Protein AF-A0A6V7JNP7-F1 (afdb_monomer)

Mean predicted aligned error: 8.37 Å

Sequence (332 aa):
YVESMTDDKSCANTDPPKNQYHRAAVDLTIILDTNWPYDRVKPILSYLLENIDINKFASNFTVMSANQGEDIVKSSHSILDFYGLNETIYNSFPKGFNLAKSFEIVKNLYLKKLNEERGKAGGARADIVLIVPWSSSSISDVDKEYSLNKIWEMREETPDVNILFLTAGSKERWTDLVQHNGDVFTVPSGIYREAIGPVNEVVNRIKRTPKRLINSACGADYSSSGGSNSFEDYLEPSGVQFYRLHPNYFFNRDESIAKVTVQGSSGGNFRICSSRNHLHINSTVYTECTTISGNSHTFDVSCMDAEYIHKCDPLYLSIGLNKTSTQSFPCT

Structure (mmCIF, N/CA/C/O backbone):
data_AF-A0A6V7JNP7-F1
#
_entry.id   AF-A0A6V7JNP7-F1
#
loop_
_atom_site.group_PDB
_atom_site.id
_atom_site.type_symbol
_atom_site.label_atom_id
_atom_site.label_alt_id
_atom_site.label_comp_id
_atom_site.label_asym_id
_atom_site.label_entity_id
_atom_site.label_seq_id
_atom_site.pdbx_PDB_ins_code
_atom_site.Cartn_x
_atom_site.Cartn_y
_atom_site.Cartn_z
_atom_site.occupancy
_atom_site.B_iso_or_equiv
_atom_site.auth_seq_id
_atom_site.auth_comp_id
_atom_site.auth_asym_id
_atom_site.auth_atom_id
_atom_site.pdbx_PDB_model_num
ATOM 1 N N . TYR A 1 1 ? -25.530 -44.690 -15.865 1.00 40.81 1 TYR A N 1
ATOM 2 C CA . TYR A 1 1 ? -25.264 -44.728 -14.418 1.00 40.81 1 TYR A CA 1
ATOM 3 C C . TYR A 1 1 ? -23.758 -44.650 -14.263 1.00 40.81 1 TYR A C 1
ATOM 5 O O . TYR A 1 1 ? -23.087 -45.556 -14.731 1.00 40.81 1 TYR A O 1
ATOM 13 N N . VAL A 1 2 ? -23.232 -43.529 -13.767 1.00 36.16 2 VAL A N 1
ATOM 14 C CA . VAL A 1 2 ? -21.806 -43.396 -13.437 1.00 36.16 2 VAL A CA 1
ATOM 15 C C . VAL A 1 2 ? -21.719 -43.591 -11.930 1.00 36.16 2 VAL A C 1
ATOM 17 O O . VAL A 1 2 ? -22.260 -42.789 -11.172 1.00 36.16 2 VAL A O 1
ATOM 20 N N . GLU A 1 3 ? -21.148 -44.717 -11.518 1.00 41.31 3 GLU A N 1
ATOM 21 C CA . GLU A 1 3 ? -20.920 -45.061 -10.118 1.00 41.31 3 GLU A CA 1
ATOM 22 C C . GLU A 1 3 ? -19.752 -44.219 -9.592 1.00 41.31 3 GLU A C 1
ATOM 24 O O . GLU A 1 3 ? -18.601 -44.480 -9.910 1.00 41.31 3 GLU A O 1
ATOM 29 N N . SER A 1 4 ? -20.097 -43.180 -8.826 1.00 47.06 4 SER A N 1
ATOM 30 C CA . SER A 1 4 ? -19.251 -42.395 -7.912 1.00 47.06 4 SER A CA 1
ATOM 31 C C . SER A 1 4 ? -17.950 -41.776 -8.458 1.00 47.06 4 SER A C 1
ATOM 33 O O . SER A 1 4 ? -16.995 -42.459 -8.812 1.00 47.06 4 SER A O 1
ATOM 35 N N . MET A 1 5 ? -17.869 -40.443 -8.389 1.00 43.16 5 MET A N 1
ATOM 36 C CA . MET A 1 5 ? -16.612 -39.694 -8.492 1.00 43.16 5 MET A CA 1
ATOM 37 C C . MET A 1 5 ? -15.798 -39.900 -7.201 1.00 43.16 5 MET A C 1
ATOM 39 O O . MET A 1 5 ? -15.964 -39.171 -6.232 1.00 43.16 5 MET A O 1
ATOM 43 N N . THR A 1 6 ? -14.977 -40.950 -7.137 1.00 47.00 6 THR A N 1
ATOM 44 C CA . THR A 1 6 ? -14.173 -41.294 -5.942 1.00 47.00 6 THR A CA 1
ATOM 45 C C . THR A 1 6 ? -12.759 -40.714 -5.945 1.00 47.00 6 THR A C 1
ATOM 47 O O . THR A 1 6 ? -11.979 -41.046 -5.059 1.00 47.00 6 THR A O 1
ATOM 50 N N . ASP A 1 7 ? -12.429 -39.855 -6.910 1.00 51.91 7 ASP A N 1
ATOM 51 C CA . ASP A 1 7 ? -11.098 -39.240 -7.047 1.00 51.91 7 ASP A CA 1
ATOM 52 C C . ASP A 1 7 ? -11.067 -37.747 -6.685 1.00 51.91 7 ASP A C 1
ATOM 54 O O . ASP A 1 7 ? -10.060 -37.063 -6.890 1.00 51.91 7 ASP A O 1
ATOM 58 N N . ASP A 1 8 ? -12.148 -37.228 -6.098 1.00 49.28 8 ASP A N 1
ATOM 59 C CA . ASP A 1 8 ? -12.127 -35.880 -5.548 1.00 49.28 8 ASP A CA 1
ATOM 60 C C . ASP A 1 8 ? -11.208 -35.851 -4.326 1.00 49.28 8 ASP A C 1
ATOM 62 O O . ASP A 1 8 ? -11.402 -36.553 -3.327 1.00 49.28 8 ASP A O 1
ATOM 66 N N . LYS A 1 9 ? -10.159 -35.024 -4.413 1.00 43.94 9 LYS A N 1
ATOM 67 C CA . LYS A 1 9 ? -9.284 -34.743 -3.275 1.00 43.94 9 LYS A CA 1
ATOM 68 C C . LYS A 1 9 ? -10.160 -34.314 -2.101 1.00 43.94 9 LYS A C 1
ATOM 70 O O . LYS A 1 9 ? -10.987 -33.417 -2.240 1.00 43.94 9 LYS A O 1
ATOM 75 N N . SER A 1 10 ? -9.959 -34.935 -0.940 1.00 49.22 10 SER A N 1
ATOM 76 C CA . SER A 1 10 ? -10.667 -34.529 0.274 1.00 49.22 10 SER A CA 1
ATOM 77 C C . SER A 1 10 ? -10.466 -33.032 0.523 1.00 49.22 10 SER A C 1
ATOM 79 O O . SER A 1 10 ? -9.377 -32.509 0.279 1.00 49.22 10 SER A O 1
ATOM 81 N N . CYS A 1 11 ? -11.492 -32.348 1.041 1.00 47.53 11 CYS A N 1
ATOM 82 C CA . CYS A 1 11 ? -11.437 -30.905 1.294 1.00 47.53 11 CYS A CA 1
ATOM 83 C C . CYS A 1 11 ? -10.227 -30.552 2.233 1.00 47.53 11 CYS A C 1
ATOM 85 O O . CYS A 1 11 ? -9.605 -29.505 2.095 1.00 47.53 11 CYS A O 1
ATOM 87 N N . ALA A 1 12 ? -9.742 -31.508 3.047 1.00 46.91 12 ALA A N 1
ATOM 88 C CA . ALA A 1 12 ? -8.507 -31.405 3.845 1.00 46.91 12 ALA A CA 1
ATOM 89 C C . ALA A 1 12 ? -7.177 -31.415 3.048 1.00 46.91 12 ALA A C 1
ATOM 91 O O . ALA A 1 12 ? -6.165 -30.933 3.552 1.00 46.91 12 ALA A O 1
ATOM 92 N N . ASN A 1 13 ? -7.162 -31.978 1.836 1.00 41.31 13 ASN A N 1
ATOM 93 C CA . ASN A 1 13 ? -6.010 -32.013 0.924 1.00 41.31 13 ASN A CA 1
ATOM 94 C C . ASN A 1 13 ? -5.984 -30.817 -0.047 1.00 41.31 13 ASN A C 1
ATOM 96 O O . ASN A 1 13 ? -4.982 -30.609 -0.734 1.00 41.31 13 ASN A O 1
ATOM 100 N N . THR A 1 14 ? -7.083 -30.062 -0.136 1.00 42.81 14 THR A N 1
ATOM 101 C CA . THR A 1 14 ? -7.193 -28.800 -0.888 1.00 42.81 14 THR A CA 1
ATOM 102 C C . THR A 1 14 ? -7.163 -27.572 0.010 1.00 42.81 14 THR A C 1
ATOM 104 O O . THR A 1 14 ? -6.905 -26.478 -0.487 1.00 42.81 14 THR A O 1
ATOM 107 N N . ASP A 1 15 ? -7.411 -27.741 1.310 1.00 40.53 15 ASP A N 1
ATOM 108 C CA . ASP A 1 15 ? -7.271 -26.674 2.290 1.00 40.53 15 ASP A CA 1
ATOM 109 C C . ASP A 1 15 ? -5.821 -26.163 2.272 1.00 40.53 15 ASP A C 1
ATOM 111 O O . ASP A 1 15 ? -4.896 -26.929 2.579 1.00 40.53 15 ASP A O 1
ATOM 115 N N . PRO A 1 16 ? -5.574 -24.877 1.952 1.00 42.06 16 PRO A N 1
ATOM 116 C CA . PRO A 1 16 ? -4.289 -24.277 2.262 1.00 42.06 16 PRO A CA 1
ATOM 117 C C . PRO A 1 16 ? -3.984 -24.515 3.750 1.00 42.06 16 PRO A C 1
ATOM 119 O O . PRO A 1 16 ? -4.910 -24.564 4.572 1.00 42.06 16 PRO A O 1
ATOM 122 N N . PRO A 1 17 ? -2.703 -24.704 4.127 1.00 46.00 17 PRO A N 1
ATOM 123 C CA . PRO A 1 17 ? -2.317 -24.974 5.507 1.00 46.00 17 PRO A CA 1
ATOM 124 C C . PRO A 1 17 ? -3.074 -24.042 6.454 1.00 46.00 17 PRO A C 1
ATOM 126 O O . PRO A 1 17 ? -3.149 -22.843 6.192 1.00 46.00 17 PRO A O 1
ATOM 129 N N . LYS A 1 18 ? -3.633 -24.607 7.537 1.00 43.16 18 LYS A N 1
ATOM 130 C CA . LYS A 1 18 ? -4.659 -24.057 8.463 1.00 43.16 18 LYS A CA 1
ATOM 131 C C . LYS A 1 18 ? -4.433 -22.633 9.028 1.00 43.16 18 LYS A C 1
ATOM 133 O O . LYS A 1 18 ? -5.258 -22.151 9.799 1.00 43.16 18 LYS A O 1
ATOM 138 N N . ASN A 1 19 ? -3.354 -21.963 8.633 1.00 41.62 19 ASN A N 1
ATOM 139 C CA . ASN A 1 19 ? -2.884 -20.646 9.047 1.00 41.62 19 ASN A CA 1
ATOM 140 C C . ASN A 1 19 ? -2.785 -19.620 7.886 1.00 41.62 19 ASN A C 1
ATOM 142 O O . ASN A 1 19 ? -2.186 -18.564 8.082 1.00 41.62 19 ASN A O 1
ATOM 146 N N . GLN A 1 20 ? -3.305 -19.912 6.683 1.00 47.31 20 GLN A N 1
ATOM 147 C CA . GLN A 1 20 ? -3.109 -19.080 5.475 1.00 47.31 20 GLN A CA 1
ATOM 148 C C . GLN A 1 20 ? -4.306 -18.217 5.037 1.00 47.31 20 GLN A C 1
ATOM 150 O O . GLN A 1 20 ? -4.191 -17.490 4.053 1.00 47.31 20 GLN A O 1
ATOM 155 N N . TYR A 1 21 ? -5.430 -18.234 5.756 1.00 51.97 21 TYR A N 1
ATOM 156 C CA . TYR A 1 21 ? -6.675 -17.569 5.331 1.00 51.97 21 TYR A CA 1
ATOM 157 C C . TYR A 1 21 ? -6.722 -16.045 5.546 1.00 51.97 21 TYR A C 1
ATOM 159 O O . TYR A 1 21 ? -7.800 -15.468 5.645 1.00 51.97 21 TYR A O 1
ATOM 167 N N . HIS A 1 22 ? -5.580 -15.355 5.615 1.00 62.22 22 HIS A N 1
ATOM 168 C CA . HIS A 1 22 ? -5.616 -13.895 5.543 1.00 62.22 22 HIS A CA 1
ATOM 169 C C . HIS A 1 22 ? -5.689 -13.468 4.076 1.00 62.22 22 HIS A C 1
ATOM 171 O O . HIS A 1 22 ? -4.664 -13.369 3.391 1.00 62.22 22 HIS A O 1
ATOM 177 N N . ARG A 1 23 ? -6.906 -13.221 3.579 1.00 73.88 23 ARG A N 1
ATOM 178 C CA . ARG A 1 23 ? -7.083 -12.579 2.272 1.00 73.88 23 ARG A CA 1
ATOM 179 C C . ARG A 1 23 ? -6.477 -11.182 2.310 1.00 73.88 23 ARG A C 1
ATOM 181 O O . ARG A 1 23 ? -6.650 -10.441 3.276 1.00 73.88 23 ARG A O 1
ATOM 188 N N . ALA A 1 24 ? -5.735 -10.830 1.266 1.00 79.81 24 ALA A N 1
ATOM 189 C CA . ALA A 1 24 ? -5.257 -9.466 1.126 1.00 79.81 24 ALA A CA 1
ATOM 190 C C . ALA A 1 24 ? -6.467 -8.554 0.900 1.00 79.81 24 ALA A C 1
ATOM 192 O O . ALA A 1 24 ? -7.340 -8.871 0.095 1.00 79.81 24 ALA A O 1
ATOM 193 N N . ALA A 1 25 ? -6.504 -7.430 1.606 1.00 88.50 25 ALA A N 1
ATOM 194 C CA . ALA A 1 25 ? -7.469 -6.377 1.351 1.00 88.50 25 ALA A CA 1
ATOM 195 C C . ALA A 1 25 ? -6.718 -5.062 1.194 1.00 88.50 25 ALA A C 1
ATOM 197 O O . ALA A 1 25 ? -6.474 -4.357 2.178 1.00 88.50 25 ALA A O 1
ATOM 198 N N . VAL A 1 26 ? -6.255 -4.802 -0.028 1.00 93.12 26 VAL A N 1
ATOM 199 C CA . VAL A 1 26 ? -5.220 -3.796 -0.284 1.00 93.12 26 VAL A CA 1
ATOM 200 C C . VAL A 1 26 ? -5.572 -2.877 -1.444 1.00 93.12 26 VAL A C 1
ATOM 202 O O . VAL A 1 26 ? -6.195 -3.293 -2.417 1.00 93.12 26 VAL A O 1
ATOM 205 N N . ASP A 1 27 ? -5.140 -1.627 -1.347 1.00 95.69 27 ASP A N 1
ATOM 206 C CA . ASP A 1 27 ? -5.013 -0.713 -2.475 1.00 95.69 27 ASP A CA 1
ATOM 207 C C . ASP A 1 27 ? -3.533 -0.669 -2.878 1.00 95.69 27 ASP A C 1
ATOM 209 O O . ASP A 1 27 ? -2.722 0.021 -2.253 1.00 95.69 27 ASP A O 1
ATOM 213 N N . LEU A 1 28 ? -3.179 -1.464 -3.893 1.00 97.44 28 LEU A N 1
ATOM 214 C CA . LEU A 1 28 ? -1.806 -1.627 -4.365 1.00 97.44 28 LEU A CA 1
ATOM 215 C C . LEU A 1 28 ? -1.467 -0.612 -5.466 1.00 97.44 28 LEU A C 1
ATOM 217 O O . LEU A 1 28 ? -1.935 -0.729 -6.597 1.00 97.44 28 LEU A O 1
ATOM 221 N N . THR A 1 29 ? -0.573 0.324 -5.178 1.00 98.38 29 THR A N 1
ATOM 222 C CA . THR A 1 29 ? 0.008 1.225 -6.180 1.00 98.38 29 THR A CA 1
ATOM 223 C C . THR A 1 29 ? 1.366 0.684 -6.613 1.00 98.38 29 THR A C 1
ATOM 225 O O . THR A 1 29 ? 2.301 0.635 -5.818 1.00 98.38 29 THR A O 1
ATOM 228 N N . ILE A 1 30 ? 1.499 0.268 -7.869 1.00 98.56 30 ILE A N 1
ATOM 229 C CA . ILE A 1 30 ? 2.756 -0.230 -8.431 1.00 98.56 30 ILE A CA 1
ATOM 230 C C . ILE A 1 30 ? 3.454 0.912 -9.167 1.00 98.56 30 ILE A C 1
ATOM 232 O O . ILE A 1 30 ? 2.952 1.386 -10.182 1.00 98.56 30 ILE A O 1
ATOM 236 N N . ILE A 1 31 ? 4.624 1.323 -8.685 1.00 98.38 31 ILE A N 1
ATOM 237 C CA . ILE A 1 31 ? 5.498 2.290 -9.354 1.00 98.38 31 ILE A CA 1
ATOM 238 C C . ILE A 1 31 ? 6.522 1.512 -10.178 1.00 98.38 31 ILE A C 1
ATOM 240 O O . ILE A 1 31 ? 7.444 0.905 -9.634 1.00 98.38 31 ILE A O 1
ATOM 244 N N . LEU A 1 32 ? 6.344 1.495 -11.495 1.00 98.19 32 LEU A N 1
ATOM 245 C CA . LEU A 1 32 ? 7.094 0.639 -12.407 1.00 98.19 32 LEU A CA 1
ATOM 246 C C . LEU A 1 32 ? 8.176 1.418 -13.161 1.00 98.19 32 LEU A C 1
ATOM 248 O O . LEU A 1 32 ? 7.863 2.356 -13.894 1.00 98.19 32 LEU A O 1
ATOM 252 N N . ASP A 1 33 ? 9.436 0.987 -13.051 1.00 97.12 33 ASP A N 1
ATOM 253 C CA . ASP A 1 33 ? 10.481 1.429 -13.976 1.00 97.12 33 ASP A CA 1
ATOM 254 C C . ASP A 1 33 ? 10.158 0.928 -15.391 1.00 97.12 33 ASP A C 1
ATOM 256 O O . ASP A 1 33 ? 10.094 -0.273 -15.662 1.00 97.12 33 ASP A O 1
ATOM 260 N N . THR A 1 34 ? 9.941 1.857 -16.317 1.00 96.38 34 THR A N 1
ATOM 261 C CA . THR A 1 34 ? 9.542 1.526 -17.687 1.00 96.38 34 THR A CA 1
ATOM 262 C C . THR A 1 34 ? 10.705 1.023 -18.551 1.00 96.38 34 THR A C 1
ATOM 264 O O . THR A 1 34 ? 10.464 0.585 -19.677 1.00 96.38 34 THR A O 1
ATOM 267 N N . ASN A 1 35 ? 11.945 1.025 -18.038 1.00 95.75 35 ASN A N 1
ATOM 268 C CA . ASN A 1 35 ? 13.106 0.376 -18.662 1.00 95.75 35 ASN A CA 1
ATOM 269 C C . ASN A 1 35 ? 13.079 -1.153 -18.563 1.00 95.75 35 ASN A C 1
ATOM 271 O O . ASN A 1 35 ? 13.864 -1.815 -19.246 1.00 95.75 35 ASN A O 1
ATOM 275 N N . TRP A 1 36 ? 12.211 -1.725 -17.724 1.00 95.38 36 TRP A N 1
ATOM 276 C CA . TRP A 1 36 ? 12.016 -3.168 -17.706 1.00 95.38 36 TRP A CA 1
ATOM 277 C C . TRP A 1 36 ? 11.636 -3.683 -19.106 1.00 95.38 36 TRP A C 1
ATOM 279 O O . TRP A 1 36 ? 10.754 -3.121 -19.759 1.00 95.38 36 TRP A O 1
ATOM 289 N N . PRO A 1 37 ? 12.239 -4.788 -19.577 1.00 94.81 37 PRO A N 1
ATOM 290 C CA . PRO A 1 37 ? 11.740 -5.473 -20.761 1.00 94.81 37 PRO A CA 1
ATOM 291 C C . PRO A 1 37 ? 10.305 -5.967 -20.529 1.00 94.81 37 PRO A C 1
ATOM 293 O O . PRO A 1 37 ? 10.015 -6.591 -19.500 1.00 94.81 37 PRO A O 1
ATOM 296 N N . TYR A 1 38 ? 9.401 -5.677 -21.470 1.00 96.00 38 TYR A N 1
ATOM 297 C CA . TYR A 1 38 ? 7.974 -5.995 -21.340 1.00 96.00 38 TYR A CA 1
ATOM 298 C C . TYR A 1 38 ? 7.737 -7.493 -21.101 1.00 96.00 38 TYR A C 1
ATOM 300 O O . TYR A 1 38 ? 7.008 -7.871 -20.183 1.00 96.00 38 TYR A O 1
ATOM 308 N N . ASP A 1 39 ? 8.420 -8.336 -21.878 1.00 94.69 39 ASP A N 1
ATOM 309 C CA . ASP A 1 39 ? 8.390 -9.801 -21.813 1.00 94.69 39 ASP A CA 1
ATOM 310 C C . ASP A 1 39 ? 8.827 -10.362 -20.450 1.00 94.69 39 ASP A C 1
ATOM 312 O O . ASP A 1 39 ? 8.454 -11.478 -20.086 1.00 94.69 39 ASP A O 1
ATOM 316 N N . ARG A 1 40 ? 9.579 -9.580 -19.668 1.00 94.12 40 ARG A N 1
ATOM 317 C CA . ARG A 1 40 ? 10.025 -9.950 -18.322 1.00 94.12 40 ARG A CA 1
ATOM 318 C C . ARG A 1 40 ? 9.093 -9.446 -17.236 1.00 94.12 40 ARG A C 1
ATOM 320 O O . ARG A 1 40 ? 8.708 -10.216 -16.360 1.00 94.12 40 ARG A O 1
ATOM 327 N N . VAL A 1 41 ? 8.715 -8.170 -17.278 1.00 95.75 41 VAL A N 1
ATOM 328 C CA . VAL A 1 41 ? 7.945 -7.567 -16.180 1.00 95.75 41 VAL A CA 1
ATOM 329 C C . VAL A 1 41 ? 6.470 -7.935 -16.217 1.00 95.75 41 VAL A C 1
ATOM 331 O O . VAL A 1 41 ? 5.861 -8.148 -15.168 1.00 95.75 41 VAL A O 1
ATOM 334 N N . LYS A 1 42 ? 5.891 -8.086 -17.413 1.00 96.38 42 LYS A N 1
ATOM 335 C CA . LYS A 1 42 ? 4.483 -8.451 -17.576 1.00 96.38 42 LYS A CA 1
ATOM 336 C C . LYS A 1 42 ? 4.121 -9.760 -16.858 1.00 96.38 42 LYS A C 1
ATOM 338 O O . LYS A 1 42 ? 3.167 -9.730 -16.076 1.00 96.38 42 LYS A O 1
ATOM 343 N N . PRO A 1 43 ? 4.831 -10.889 -17.047 1.00 95.94 43 PRO A N 1
ATOM 344 C CA . PRO A 1 43 ? 4.501 -12.126 -16.339 1.00 95.94 43 PRO A CA 1
ATOM 345 C C . PRO A 1 43 ? 4.756 -12.043 -14.826 1.00 95.94 43 PRO A C 1
ATOM 347 O O . PRO A 1 43 ? 3.982 -12.607 -14.058 1.00 95.94 43 PRO A O 1
ATOM 350 N N . ILE A 1 44 ? 5.775 -11.298 -14.377 1.00 96.06 44 ILE A N 1
ATOM 351 C CA . ILE A 1 44 ? 6.061 -11.087 -12.945 1.00 96.06 44 ILE A CA 1
ATOM 352 C C . ILE A 1 44 ? 4.892 -10.374 -12.260 1.00 96.06 44 ILE A C 1
ATOM 354 O O . ILE A 1 44 ? 4.371 -10.859 -11.257 1.00 96.06 44 ILE A O 1
ATOM 358 N N . LEU A 1 45 ? 4.450 -9.248 -12.824 1.00 96.88 45 LEU A N 1
ATOM 359 C CA . LEU A 1 45 ? 3.330 -8.483 -12.282 1.00 96.88 45 LEU A CA 1
ATOM 360 C C . LEU A 1 45 ? 1.999 -9.230 -12.419 1.00 96.88 45 LEU A C 1
ATOM 362 O O . LEU A 1 45 ? 1.162 -9.126 -11.530 1.00 96.88 45 LEU A O 1
ATOM 366 N N . SER A 1 46 ? 1.809 -10.016 -13.486 1.00 95.31 46 SER A N 1
ATOM 367 C CA . SER A 1 46 ? 0.598 -10.840 -13.645 1.00 95.31 46 SER A CA 1
ATOM 368 C C . SER A 1 46 ? 0.511 -11.858 -12.510 1.00 95.31 46 SER A C 1
ATOM 370 O O . SER A 1 46 ? -0.482 -11.894 -11.793 1.00 95.31 46 SER A O 1
ATOM 372 N N . TYR A 1 47 ? 1.599 -12.595 -12.268 1.00 95.00 47 TYR A N 1
ATOM 373 C CA . TYR A 1 47 ? 1.671 -13.575 -11.188 1.00 95.00 47 TYR A CA 1
ATOM 374 C C . TYR A 1 47 ? 1.504 -12.932 -9.803 1.00 95.00 47 TYR A C 1
ATOM 376 O O . TYR A 1 47 ? 0.800 -13.476 -8.955 1.00 95.00 47 TYR A O 1
ATOM 384 N N . LEU A 1 48 ? 2.090 -11.752 -9.572 1.00 95.50 48 LEU A N 1
ATOM 385 C CA . LEU A 1 48 ? 1.868 -10.982 -8.344 1.00 95.50 48 LEU A CA 1
ATOM 386 C C . LEU A 1 48 ? 0.374 -10.684 -8.134 1.00 95.50 48 LEU A C 1
ATOM 388 O O . LEU A 1 48 ? -0.169 -11.001 -7.078 1.00 95.50 48 LEU A O 1
ATOM 392 N N . LEU A 1 49 ? -0.286 -10.088 -9.131 1.00 94.88 49 LEU A N 1
ATOM 393 C CA . LEU A 1 49 ? -1.684 -9.663 -9.029 1.00 94.88 49 LEU A CA 1
ATOM 394 C C . LEU A 1 49 ? -2.647 -10.854 -8.892 1.00 94.88 49 LEU A C 1
ATOM 396 O O . LEU A 1 49 ? -3.593 -10.777 -8.111 1.00 94.88 49 LEU A O 1
ATOM 400 N N . GLU A 1 50 ? -2.383 -11.976 -9.567 1.00 91.06 50 GLU A N 1
ATOM 401 C CA . GLU A 1 50 ? -3.160 -13.214 -9.399 1.00 91.06 50 GLU A CA 1
ATOM 402 C C . GLU A 1 50 ? -3.107 -13.727 -7.958 1.00 91.06 50 GLU A C 1
ATOM 404 O O . GLU A 1 50 ? -4.127 -14.104 -7.386 1.00 91.06 50 GLU A O 1
ATOM 409 N N . ASN A 1 51 ? -1.928 -13.693 -7.335 1.00 90.38 51 ASN A N 1
ATOM 410 C CA . ASN A 1 51 ? -1.723 -14.256 -6.000 1.00 90.38 51 ASN A CA 1
ATOM 411 C C . ASN A 1 51 ? -2.166 -13.330 -4.851 1.00 90.38 51 ASN A C 1
ATOM 413 O O . ASN A 1 51 ? -2.329 -13.796 -3.713 1.00 90.38 51 ASN A O 1
ATOM 417 N N . ILE A 1 52 ? -2.370 -12.037 -5.128 1.00 88.62 52 ILE A N 1
ATOM 418 C CA . ILE A 1 52 ? -2.976 -11.074 -4.193 1.00 88.62 52 ILE A CA 1
ATOM 419 C C . ILE A 1 52 ? -4.501 -11.249 -4.115 1.00 88.62 52 ILE A C 1
ATOM 421 O O . ILE A 1 52 ? -5.075 -10.862 -3.101 1.00 88.62 52 ILE A O 1
ATOM 425 N N . ASP A 1 53 ? -5.132 -11.892 -5.107 1.00 80.56 53 ASP A N 1
ATOM 426 C CA . ASP A 1 53 ? -6.595 -11.999 -5.250 1.00 80.56 53 ASP A CA 1
ATOM 427 C C . ASP A 1 53 ? -7.252 -10.616 -5.457 1.00 80.56 53 ASP A C 1
ATOM 429 O O . ASP A 1 53 ? -8.007 -10.103 -4.627 1.00 80.56 53 ASP A O 1
ATOM 433 N N . ILE A 1 54 ? -6.911 -9.964 -6.579 1.00 84.69 54 ILE A N 1
ATOM 434 C CA . ILE A 1 54 ? -7.535 -8.702 -7.003 1.00 84.69 54 ILE A CA 1
ATOM 435 C C . ILE A 1 54 ? -9.012 -8.934 -7.333 1.00 84.69 54 ILE A C 1
ATOM 437 O O . ILE A 1 54 ? -9.348 -9.591 -8.319 1.00 84.69 54 ILE A O 1
ATOM 441 N N . ASN A 1 55 ? -9.897 -8.332 -6.540 1.00 79.38 55 ASN A N 1
ATOM 442 C CA . ASN A 1 55 ? -11.333 -8.323 -6.789 1.00 79.38 55 ASN A CA 1
ATOM 443 C C . ASN A 1 55 ? -12.008 -7.130 -6.093 1.00 79.38 55 ASN A C 1
ATOM 445 O O . ASN A 1 55 ? -11.522 -6.625 -5.083 1.00 79.38 55 ASN A O 1
ATOM 449 N N . LYS A 1 56 ? -13.185 -6.725 -6.584 1.00 65.38 56 LYS A N 1
ATOM 450 C CA . LYS A 1 56 ? -13.925 -5.535 -6.110 1.00 65.38 56 LYS A CA 1
ATOM 451 C C . LYS A 1 56 ? -14.286 -5.513 -4.624 1.00 65.38 56 LYS A C 1
ATOM 453 O O . LYS A 1 56 ? -14.634 -4.456 -4.110 1.00 65.38 56 LYS A O 1
ATOM 458 N N . PHE A 1 57 ? -14.260 -6.659 -3.955 1.00 67.69 57 PHE A N 1
ATOM 459 C CA . PHE A 1 57 ? -14.638 -6.769 -2.550 1.00 67.69 57 PHE A CA 1
ATOM 460 C C . PHE A 1 57 ? -13.430 -6.705 -1.618 1.00 67.69 57 PHE A C 1
ATOM 462 O O . PHE A 1 57 ? -13.573 -6.299 -0.469 1.00 67.69 57 PHE A O 1
ATOM 469 N N . ALA A 1 58 ? -12.251 -7.081 -2.110 1.00 75.25 58 ALA A N 1
ATOM 470 C CA . ALA A 1 58 ? -11.055 -7.200 -1.297 1.00 75.25 58 ALA A CA 1
ATOM 471 C C . ALA A 1 58 ? -9.985 -6.180 -1.686 1.00 75.25 58 ALA A C 1
ATOM 473 O O . ALA A 1 58 ? -9.507 -5.456 -0.817 1.00 75.25 58 ALA A O 1
ATOM 474 N N . SER A 1 59 ? -9.625 -6.087 -2.968 1.00 90.69 59 SER A N 1
ATOM 475 C CA . SER A 1 59 ? -8.393 -5.421 -3.393 1.00 90.69 59 SER A CA 1
ATOM 476 C C . SER A 1 59 ? -8.536 -4.624 -4.693 1.00 90.69 59 SER A C 1
ATOM 478 O O . SER A 1 59 ? -9.410 -4.850 -5.529 1.00 90.69 59 SER A O 1
ATOM 480 N N . ASN A 1 60 ? -7.651 -3.655 -4.861 1.00 94.75 60 ASN A N 1
ATOM 481 C CA . ASN A 1 60 ? -7.534 -2.799 -6.033 1.00 94.75 60 ASN A CA 1
ATOM 482 C C . ASN A 1 60 ? -6.054 -2.684 -6.393 1.00 94.75 60 ASN A C 1
ATOM 484 O O . ASN A 1 60 ? -5.196 -2.795 -5.513 1.00 94.75 60 ASN A O 1
ATOM 488 N N . PHE A 1 61 ? -5.748 -2.420 -7.656 1.00 97.12 61 PHE A N 1
ATOM 489 C CA . PHE A 1 61 ? -4.392 -2.085 -8.059 1.00 97.12 61 PHE A CA 1
ATOM 490 C C . PHE A 1 61 ? -4.366 -0.911 -9.032 1.00 97.12 61 PHE A C 1
ATOM 492 O O . PHE A 1 61 ? -5.342 -0.597 -9.705 1.00 97.12 61 PHE A O 1
ATOM 499 N N . THR A 1 62 ? -3.228 -0.239 -9.107 1.00 97.81 62 THR A N 1
ATOM 500 C CA . THR A 1 62 ? -2.914 0.786 -10.107 1.00 97.81 62 THR A CA 1
ATOM 501 C C . THR A 1 62 ? -1.461 0.595 -10.513 1.00 97.81 62 THR A C 1
ATOM 503 O O . THR A 1 62 ? -0.636 0.249 -9.670 1.00 97.81 62 THR A O 1
ATOM 506 N N . VAL A 1 63 ? -1.131 0.781 -11.791 1.00 98.12 63 VAL A N 1
ATOM 507 C CA . VAL A 1 63 ? 0.259 0.724 -12.268 1.00 98.12 63 VAL A CA 1
ATOM 508 C C . VAL A 1 63 ? 0.624 2.082 -12.834 1.00 98.12 63 VAL A C 1
ATOM 510 O O . VAL A 1 63 ? 0.009 2.525 -13.798 1.00 98.12 63 VAL A O 1
ATOM 513 N N . MET A 1 64 ? 1.636 2.719 -12.259 1.00 97.81 64 MET A N 1
ATOM 514 C CA . MET A 1 64 ? 2.124 4.038 -12.644 1.00 97.81 64 MET A CA 1
ATOM 515 C C . MET A 1 64 ? 3.559 3.957 -13.159 1.00 97.81 64 MET A C 1
ATOM 517 O O . MET A 1 64 ? 4.365 3.151 -12.691 1.00 97.81 64 MET A O 1
ATOM 521 N N . SER A 1 65 ? 3.894 4.823 -14.109 1.00 97.19 65 SER A N 1
ATOM 522 C CA . SER A 1 65 ? 5.261 4.995 -14.596 1.00 97.19 65 SER A CA 1
ATOM 523 C C . SER A 1 65 ? 6.134 5.666 -13.536 1.00 97.19 65 SER A C 1
ATOM 525 O O . SER A 1 65 ? 5.839 6.779 -13.101 1.00 97.19 65 SER A O 1
ATOM 527 N N . ALA A 1 66 ? 7.260 5.044 -13.186 1.00 96.12 66 ALA A N 1
ATOM 528 C CA . ALA A 1 66 ? 8.253 5.624 -12.282 1.00 96.12 66 ALA A CA 1
ATOM 529 C C . ALA A 1 66 ? 8.991 6.832 -12.883 1.00 96.12 66 ALA A C 1
ATOM 531 O O . ALA A 1 66 ? 9.732 7.511 -12.181 1.00 96.12 66 ALA A O 1
ATOM 532 N N . ASN A 1 67 ? 8.847 7.097 -14.184 1.00 94.06 67 ASN A N 1
ATOM 533 C CA . ASN A 1 67 ? 9.4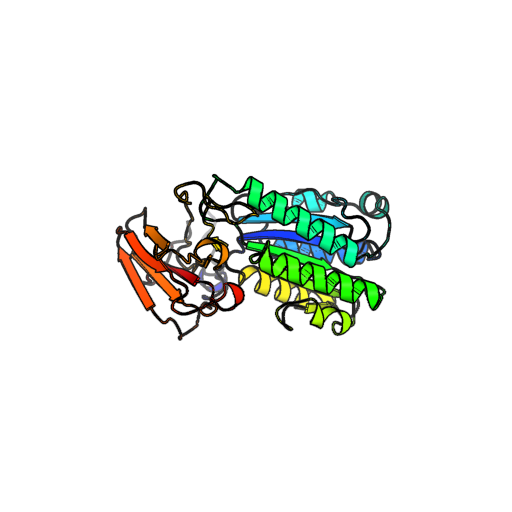89 8.234 -14.836 1.00 94.06 67 ASN A CA 1
ATOM 534 C C . ASN A 1 67 ? 8.718 9.540 -14.591 1.00 94.06 67 ASN A C 1
ATOM 536 O O . ASN A 1 67 ? 9.289 10.560 -14.205 1.00 94.06 67 ASN A O 1
ATOM 540 N N . GLN A 1 68 ? 7.403 9.515 -14.834 1.00 90.88 68 GLN A N 1
ATOM 541 C CA . GLN A 1 68 ? 6.574 10.724 -14.829 1.00 90.88 68 GLN A CA 1
ATOM 542 C C . GLN A 1 68 ? 5.332 10.654 -13.940 1.00 90.88 68 GLN A C 1
ATOM 544 O O . GLN A 1 68 ? 4.764 11.713 -13.682 1.00 90.88 68 GLN A O 1
ATOM 549 N N . GLY A 1 69 ? 4.945 9.474 -13.443 1.00 91.69 69 GLY A N 1
ATOM 550 C CA . GLY A 1 69 ? 3.757 9.296 -12.602 1.00 91.69 69 GLY A CA 1
ATOM 551 C C . GLY A 1 69 ? 2.465 8.979 -13.330 1.00 91.69 69 GLY A C 1
ATOM 552 O O . GLY A 1 69 ? 1.409 8.988 -12.710 1.00 91.69 69 GLY A O 1
ATOM 553 N N . GLU A 1 70 ? 2.521 8.761 -14.638 1.00 94.81 70 GLU A N 1
ATOM 554 C CA . GLU A 1 70 ? 1.332 8.516 -15.451 1.00 94.81 70 GLU A CA 1
ATOM 555 C C . GLU A 1 70 ? 0.796 7.104 -15.200 1.00 94.81 70 GLU A C 1
ATOM 557 O O . GLU A 1 70 ? 1.577 6.151 -15.115 1.00 94.81 70 GLU A O 1
ATOM 562 N N . ASP A 1 71 ? -0.529 6.959 -15.138 1.00 96.25 71 ASP A N 1
ATOM 563 C CA . ASP A 1 71 ? -1.188 5.656 -15.040 1.00 96.25 71 ASP A CA 1
ATOM 564 C C . ASP A 1 71 ? -0.944 4.844 -16.323 1.00 96.25 71 ASP A C 1
ATOM 566 O O . ASP A 1 71 ? -1.542 5.106 -17.369 1.00 96.25 71 ASP A O 1
ATOM 570 N N . ILE A 1 72 ? -0.097 3.817 -16.229 1.00 97.19 72 ILE A N 1
ATOM 571 C CA . ILE A 1 72 ? 0.050 2.777 -17.257 1.00 97.19 72 ILE A CA 1
ATOM 572 C C . ILE A 1 72 ? -1.210 1.911 -17.275 1.00 97.19 72 ILE A C 1
ATOM 574 O O . ILE A 1 72 ? -1.744 1.585 -18.335 1.00 97.19 72 ILE A O 1
ATOM 578 N N . VAL A 1 73 ? -1.691 1.554 -16.083 1.00 97.38 73 VAL A N 1
ATOM 579 C CA . VAL A 1 73 ? -2.977 0.892 -15.875 1.00 97.38 73 VAL A CA 1
ATOM 580 C C . VAL A 1 73 ? -3.704 1.657 -14.786 1.00 97.38 73 VAL A C 1
ATOM 582 O O . VAL A 1 73 ? -3.213 1.758 -13.659 1.00 97.38 73 VAL A O 1
ATOM 585 N N . LYS A 1 74 ? -4.874 2.197 -15.139 1.00 96.31 74 LYS A N 1
ATOM 586 C CA . LYS A 1 74 ? -5.744 2.913 -14.202 1.00 96.31 74 LYS A CA 1
ATOM 587 C C . LYS A 1 74 ? -6.166 2.007 -13.052 1.00 96.31 74 LYS A C 1
ATOM 589 O O . LYS A 1 74 ? -6.161 0.784 -13.177 1.00 96.31 74 LYS A O 1
ATOM 594 N N . SER A 1 75 ? -6.594 2.641 -11.966 1.00 95.25 75 SER A N 1
ATOM 595 C CA . SER A 1 75 ? -7.166 1.957 -10.812 1.00 95.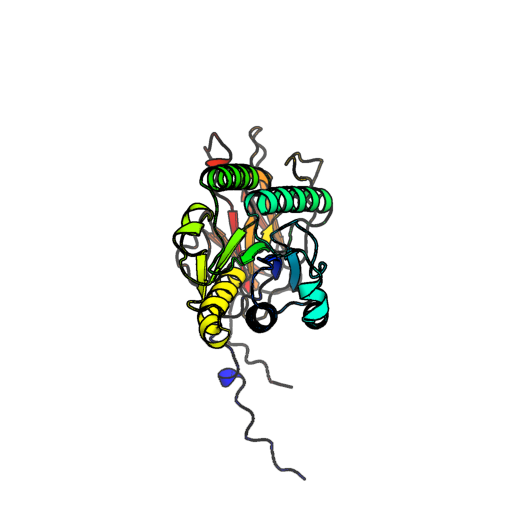25 75 SER A CA 1
ATOM 596 C C . SER A 1 75 ? -8.244 0.955 -11.222 1.00 95.25 75 SER A C 1
ATOM 598 O O . SER A 1 75 ? -9.221 1.333 -11.874 1.00 95.25 75 SER A O 1
ATOM 600 N N . SER A 1 76 ? -8.043 -0.318 -10.878 1.00 95.00 76 SER A N 1
ATOM 601 C CA . SER A 1 76 ? -8.933 -1.406 -11.262 1.00 95.00 76 SER A CA 1
ATOM 602 C C . SER A 1 76 ? -9.041 -2.513 -10.212 1.00 95.00 76 SER A C 1
ATOM 604 O O . SER A 1 76 ? -8.075 -2.986 -9.612 1.00 95.00 76 SER A O 1
ATOM 606 N N . HIS A 1 77 ? -10.269 -3.006 -10.083 1.00 93.94 77 HIS A N 1
ATOM 607 C CA . HIS A 1 77 ? -10.635 -4.174 -9.292 1.00 93.94 77 HIS A CA 1
ATOM 608 C C . HIS A 1 77 ? -10.643 -5.483 -10.097 1.00 93.94 77 HIS A C 1
ATOM 610 O O . HIS A 1 77 ? -11.146 -6.495 -9.608 1.00 93.94 77 HIS A O 1
ATOM 616 N N . SER A 1 78 ? -10.163 -5.466 -11.341 1.00 93.69 78 SER A N 1
ATOM 617 C CA . SER A 1 78 ? -10.175 -6.607 -12.252 1.00 93.69 78 SER A CA 1
ATOM 618 C C . SER A 1 78 ? -8.796 -6.826 -12.851 1.00 93.69 78 SER A C 1
ATOM 620 O O . SER A 1 78 ? -8.265 -5.981 -13.570 1.00 93.69 78 SER A O 1
ATOM 622 N N . ILE A 1 79 ? -8.235 -8.014 -12.635 1.00 91.56 79 ILE A N 1
ATOM 623 C CA . ILE A 1 79 ? -6.969 -8.392 -13.269 1.00 91.56 79 ILE A CA 1
ATOM 624 C C . ILE A 1 79 ? -7.052 -8.403 -14.806 1.00 91.56 79 ILE A C 1
ATOM 626 O O . ILE A 1 79 ? -6.037 -8.247 -15.482 1.00 91.56 79 ILE A O 1
ATOM 630 N N . LEU A 1 80 ? -8.254 -8.521 -15.382 1.00 93.81 80 LEU A N 1
ATOM 631 C CA . LEU A 1 80 ? -8.444 -8.453 -16.834 1.00 93.81 80 LEU A CA 1
ATOM 632 C C . LEU A 1 80 ? -8.002 -7.102 -17.411 1.00 93.81 80 LEU A C 1
ATOM 634 O O . LEU A 1 80 ? -7.441 -7.069 -18.505 1.00 93.81 80 LEU A O 1
ATOM 638 N N . ASP A 1 81 ? -8.161 -6.011 -16.658 1.00 95.12 81 ASP A N 1
ATOM 639 C CA . ASP A 1 81 ? -7.701 -4.688 -17.092 1.00 95.12 81 ASP A CA 1
ATOM 640 C C . ASP A 1 81 ? -6.171 -4.635 -17.158 1.00 95.12 81 ASP A C 1
ATOM 642 O O . ASP A 1 81 ? -5.601 -4.028 -18.065 1.00 95.12 81 ASP A O 1
ATOM 646 N N . PHE A 1 82 ? -5.484 -5.359 -16.266 1.00 96.31 82 PHE A N 1
ATOM 647 C CA . PHE A 1 82 ? -4.042 -5.550 -16.384 1.00 96.31 82 PHE A CA 1
ATOM 648 C C . PHE A 1 82 ? -3.692 -6.383 -17.617 1.00 96.31 82 PHE A C 1
ATOM 650 O O . PHE A 1 82 ? -2.729 -6.072 -18.319 1.00 96.31 82 PHE A O 1
ATOM 657 N N . TYR A 1 83 ? -4.439 -7.451 -17.909 1.00 95.69 83 TYR A N 1
ATOM 658 C CA . TYR A 1 83 ? -4.223 -8.283 -19.098 1.00 95.69 83 TYR A CA 1
ATOM 659 C C . TYR A 1 83 ? -4.421 -7.537 -20.424 1.00 95.69 83 TYR A C 1
ATOM 661 O O . TYR A 1 83 ? -3.801 -7.919 -21.414 1.00 95.69 83 TYR A O 1
ATOM 669 N N . GLY A 1 84 ? -5.161 -6.425 -20.430 1.00 95.38 84 GLY A N 1
ATOM 670 C CA . GLY A 1 84 ? -5.243 -5.508 -21.571 1.00 95.38 84 GLY A CA 1
ATOM 671 C C . GLY A 1 84 ? -3.927 -4.793 -21.924 1.00 95.38 84 GLY A C 1
ATOM 672 O O . GLY A 1 84 ? -3.777 -4.315 -23.050 1.00 95.38 84 GLY A O 1
ATOM 673 N N . LEU A 1 85 ? -2.951 -4.735 -21.007 1.00 95.94 85 LEU A N 1
ATOM 674 C CA . LEU A 1 85 ? -1.644 -4.121 -21.253 1.00 95.94 85 LEU A CA 1
ATOM 675 C C . LEU A 1 85 ? -0.792 -4.990 -22.189 1.00 95.94 85 LEU A C 1
ATOM 677 O O . LEU A 1 85 ? -0.199 -5.982 -21.754 1.00 95.94 85 LEU A O 1
ATOM 681 N N . ASN A 1 86 ? -0.678 -4.578 -23.452 1.00 96.56 86 ASN A N 1
ATOM 682 C CA . ASN A 1 86 ? 0.207 -5.184 -24.450 1.00 96.56 86 ASN A CA 1
ATOM 683 C C . ASN A 1 86 ? 1.545 -4.428 -24.595 1.00 96.56 86 ASN A C 1
ATOM 685 O O . ASN A 1 86 ? 1.711 -3.320 -24.080 1.00 96.56 86 ASN A O 1
ATOM 689 N N . GLU A 1 87 ? 2.495 -5.031 -25.311 1.00 97.50 87 GLU A N 1
ATOM 690 C CA . GLU A 1 87 ? 3.837 -4.472 -25.511 1.00 97.50 87 GLU A CA 1
ATOM 691 C C . GLU A 1 87 ? 3.819 -3.109 -26.215 1.00 97.50 87 GLU A C 1
ATOM 693 O O . GLU A 1 87 ? 4.562 -2.207 -25.832 1.00 97.50 87 GLU A O 1
ATOM 698 N N . THR A 1 88 ? 2.951 -2.925 -27.214 1.00 97.25 88 THR A N 1
ATOM 699 C CA . THR A 1 88 ? 2.824 -1.658 -27.946 1.00 97.25 88 THR A CA 1
ATOM 700 C C . THR A 1 88 ? 2.382 -0.523 -27.025 1.00 97.25 88 THR A C 1
ATOM 702 O O . THR A 1 88 ? 2.988 0.546 -27.043 1.00 97.25 88 THR A O 1
ATOM 705 N N . ILE A 1 89 ? 1.373 -0.763 -26.181 1.00 96.25 89 ILE A N 1
ATOM 706 C CA . ILE A 1 89 ? 0.909 0.201 -25.175 1.00 96.25 89 ILE A CA 1
ATOM 707 C C . ILE A 1 89 ? 2.037 0.482 -24.181 1.00 96.25 89 ILE A C 1
ATOM 709 O O . ILE A 1 89 ? 2.364 1.641 -23.945 1.00 96.25 89 ILE A O 1
ATOM 713 N N . TYR A 1 90 ? 2.683 -0.559 -23.651 1.00 97.25 90 TYR A N 1
ATOM 714 C CA . TYR A 1 90 ? 3.769 -0.411 -22.681 1.00 97.25 90 TYR A CA 1
ATOM 715 C C . TYR A 1 90 ? 4.947 0.409 -23.230 1.00 97.25 90 TYR A C 1
ATOM 717 O O . TYR A 1 90 ? 5.506 1.254 -22.532 1.00 97.25 90 TYR A O 1
ATOM 725 N N . ASN A 1 91 ? 5.313 0.188 -24.492 1.00 96.25 91 ASN A N 1
ATOM 726 C CA . ASN A 1 91 ? 6.393 0.914 -25.154 1.00 96.25 91 ASN A CA 1
ATOM 727 C C . ASN A 1 91 ? 6.006 2.322 -25.626 1.00 96.25 91 ASN A C 1
ATOM 729 O O . ASN A 1 91 ? 6.898 3.078 -26.002 1.00 96.25 91 ASN A O 1
ATOM 733 N N . SER A 1 92 ? 4.723 2.695 -25.577 1.00 96.06 92 SER A N 1
ATOM 734 C CA . SER A 1 92 ? 4.287 4.073 -25.841 1.00 96.06 92 SER A CA 1
ATOM 735 C C . SER A 1 92 ? 4.591 5.036 -24.686 1.00 96.06 92 SER A C 1
ATOM 737 O O . SER A 1 92 ? 4.676 6.243 -24.904 1.00 96.06 92 SER A O 1
ATOM 739 N N . PHE A 1 93 ? 4.798 4.512 -23.471 1.00 95.69 93 PHE A N 1
ATOM 740 C CA . PHE A 1 93 ? 5.157 5.317 -22.304 1.00 95.69 93 PHE A CA 1
ATOM 741 C C . PHE A 1 93 ? 6.645 5.701 -22.319 1.00 95.69 93 PH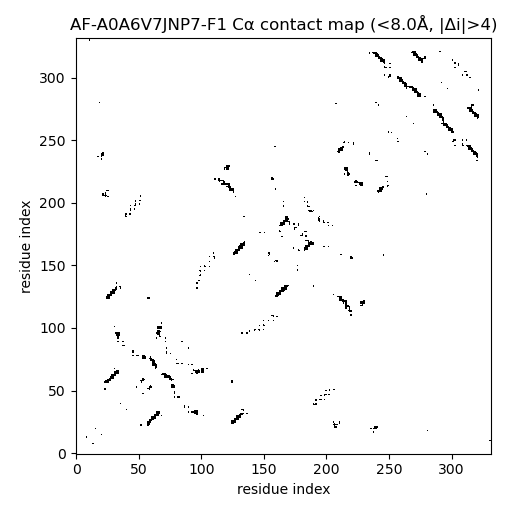E A C 1
ATOM 743 O O . PHE A 1 93 ? 7.495 4.862 -22.648 1.00 95.69 93 PHE A O 1
ATOM 750 N N . PRO A 1 94 ? 6.998 6.928 -21.889 1.00 95.31 94 PRO A N 1
ATOM 751 C CA . PRO A 1 94 ? 8.388 7.341 -21.749 1.00 95.31 94 PRO A CA 1
ATOM 752 C C . PRO A 1 94 ? 9.193 6.402 -20.841 1.00 95.31 94 PRO A C 1
ATOM 754 O O . PRO A 1 94 ? 8.833 6.161 -19.683 1.00 95.31 94 PRO A O 1
ATOM 757 N N . LYS A 1 95 ? 10.323 5.910 -21.357 1.00 95.25 95 LYS A N 1
ATOM 758 C CA . LYS A 1 95 ? 11.265 5.048 -20.629 1.00 95.25 95 LYS A CA 1
ATOM 759 C C . LYS A 1 95 ? 12.006 5.836 -19.548 1.00 95.25 95 LYS A C 1
ATOM 761 O O . LYS A 1 95 ? 12.463 6.946 -19.814 1.00 95.25 95 LYS A O 1
ATOM 766 N N . GLY A 1 96 ? 12.118 5.283 -18.342 1.00 94.69 96 GLY A N 1
ATOM 767 C CA . GLY A 1 96 ? 12.880 5.906 -17.266 1.00 94.69 96 GLY A CA 1
ATOM 768 C C . GLY A 1 96 ? 12.472 5.488 -15.857 1.00 94.69 96 GLY A C 1
ATOM 769 O O . GLY A 1 96 ? 11.442 4.854 -15.630 1.00 94.69 96 GLY A O 1
ATOM 770 N N . PHE A 1 97 ? 13.293 5.934 -14.910 1.00 95.75 97 PHE A N 1
ATOM 771 C CA . PHE A 1 97 ? 13.083 5.788 -13.479 1.00 95.75 97 PHE A CA 1
ATOM 772 C C . PHE A 1 97 ? 13.471 7.088 -12.781 1.00 95.75 97 PHE A C 1
ATOM 774 O O . PHE A 1 97 ? 14.617 7.520 -12.869 1.00 95.75 97 PHE A O 1
ATOM 781 N N . ASN A 1 98 ? 12.516 7.709 -12.097 1.00 95.88 98 ASN A N 1
ATOM 782 C CA . ASN A 1 98 ? 12.718 8.906 -11.297 1.00 95.88 98 ASN A CA 1
ATOM 783 C C . ASN A 1 98 ? 12.040 8.713 -9.938 1.00 95.88 98 ASN A C 1
ATOM 785 O O . ASN A 1 98 ? 10.841 8.950 -9.762 1.00 95.88 98 ASN A O 1
ATOM 789 N N . LEU A 1 99 ? 12.826 8.255 -8.966 1.00 94.31 99 LEU A N 1
ATOM 790 C CA . LEU A 1 99 ? 12.306 7.910 -7.650 1.00 94.31 99 LEU A CA 1
ATOM 791 C C . LEU A 1 99 ? 11.865 9.138 -6.846 1.00 94.31 99 LEU A C 1
ATOM 793 O O . LEU A 1 99 ? 10.808 9.101 -6.221 1.00 94.31 99 LEU A O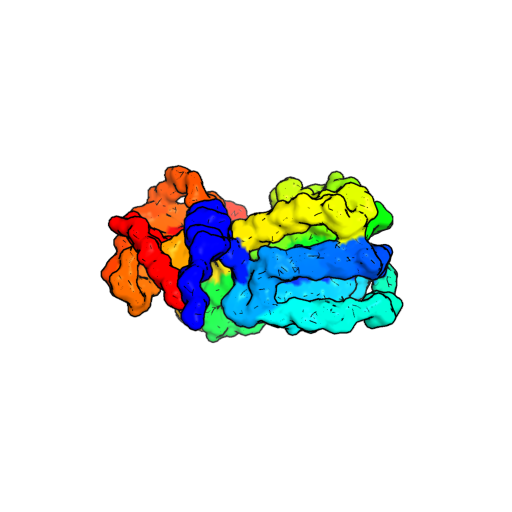 1
ATOM 797 N N . ALA A 1 100 ? 12.627 10.232 -6.919 1.00 94.38 100 ALA A N 1
ATOM 798 C CA . ALA A 1 100 ? 12.307 11.484 -6.239 1.00 94.38 100 ALA A CA 1
ATOM 799 C C . ALA A 1 100 ? 10.924 12.003 -6.662 1.00 94.38 100 ALA A C 1
ATOM 801 O O . ALA A 1 100 ? 10.058 12.250 -5.821 1.00 94.38 100 ALA A O 1
ATOM 802 N N . LYS A 1 101 ? 10.682 12.061 -7.977 1.00 94.88 101 LYS A N 1
ATOM 803 C CA . LYS A 1 101 ? 9.381 12.441 -8.532 1.00 94.88 101 LYS A CA 1
ATOM 804 C C . LYS A 1 101 ? 8.295 11.427 -8.171 1.00 94.88 101 LYS A C 1
ATOM 806 O O . LYS A 1 101 ? 7.188 11.820 -7.813 1.00 94.88 101 LYS A O 1
ATOM 811 N N . SER A 1 102 ? 8.603 10.130 -8.225 1.00 95.06 102 SER A N 1
ATOM 812 C CA . SER A 1 102 ? 7.651 9.076 -7.851 1.00 95.06 102 SER A CA 1
ATOM 813 C C . SER A 1 102 ? 7.137 9.248 -6.419 1.00 95.06 102 SER A C 1
ATOM 815 O O . SER A 1 102 ? 5.932 9.157 -6.199 1.00 95.06 102 SER A O 1
ATOM 817 N N . PHE A 1 103 ? 8.008 9.558 -5.453 1.00 95.69 103 PHE A N 1
ATOM 818 C CA . PHE A 1 103 ? 7.583 9.810 -4.073 1.00 95.69 103 PHE A CA 1
ATOM 819 C C . PHE A 1 103 ? 6.758 11.088 -3.919 1.00 95.69 103 PHE A C 1
ATOM 821 O O . PHE A 1 103 ? 5.802 11.092 -3.148 1.00 95.69 103 PHE A O 1
ATOM 828 N N . GLU A 1 104 ? 7.060 12.146 -4.673 1.00 95.00 104 GLU A N 1
ATOM 829 C CA . GLU A 1 104 ? 6.230 13.356 -4.694 1.00 95.00 104 GLU A CA 1
A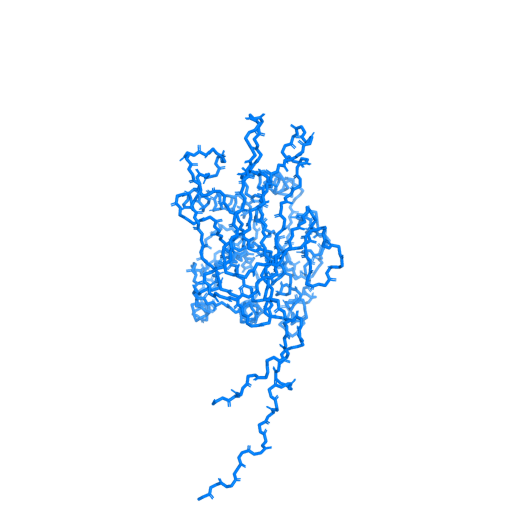TOM 830 C C . GLU A 1 104 ? 4.796 13.053 -5.164 1.00 95.00 104 GLU A C 1
ATOM 832 O O . GLU A 1 104 ? 3.820 13.455 -4.527 1.00 95.00 104 GLU A O 1
ATOM 837 N N . ILE A 1 105 ? 4.657 12.286 -6.249 1.00 94.88 105 ILE A N 1
ATOM 838 C CA . ILE A 1 105 ? 3.354 11.875 -6.787 1.00 94.88 105 ILE A CA 1
ATOM 839 C C . ILE A 1 105 ? 2.608 10.993 -5.792 1.00 94.88 105 ILE A C 1
ATOM 841 O O . ILE A 1 105 ? 1.434 11.237 -5.520 1.00 94.88 105 ILE A O 1
ATOM 845 N N . V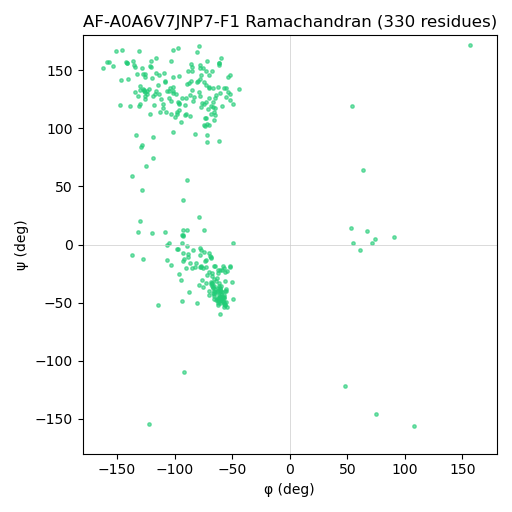AL A 1 106 ? 3.286 9.988 -5.237 1.00 95.50 106 VAL A N 1
ATOM 846 C CA . VAL A 1 106 ? 2.708 9.069 -4.253 1.00 95.50 106 VAL A CA 1
ATOM 847 C C . VAL A 1 106 ? 2.219 9.840 -3.028 1.00 95.50 106 VAL A C 1
ATOM 849 O O . VAL A 1 106 ? 1.079 9.644 -2.609 1.00 95.50 106 VAL A O 1
ATOM 852 N N . LYS A 1 107 ? 3.021 10.765 -2.489 1.00 95.81 107 LYS A N 1
ATOM 853 C CA . LYS A 1 107 ? 2.615 11.621 -1.369 1.00 95.81 107 LYS A CA 1
ATOM 854 C C . LYS A 1 107 ? 1.308 12.354 -1.688 1.00 95.81 107 LYS A C 1
ATOM 856 O O . LYS A 1 107 ? 0.328 12.231 -0.956 1.00 95.81 107 LYS A O 1
ATOM 861 N N . ASN A 1 108 ? 1.264 13.058 -2.818 1.00 95.75 108 ASN A N 1
ATOM 862 C CA . ASN A 1 108 ? 0.086 13.821 -3.236 1.00 95.75 108 ASN A CA 1
ATOM 863 C C . ASN A 1 108 ? -1.144 12.929 -3.472 1.00 95.75 108 ASN A C 1
ATOM 865 O O . ASN A 1 108 ? -2.263 13.310 -3.122 1.00 95.75 108 ASN A O 1
ATOM 869 N N . LEU A 1 109 ? -0.943 11.732 -4.030 1.00 95.94 109 LEU A N 1
ATOM 870 C CA . LEU A 1 109 ? -1.997 10.748 -4.261 1.00 95.94 109 LEU A CA 1
ATOM 871 C C . LEU A 1 109 ? -2.660 10.322 -2.947 1.00 95.94 109 LEU A C 1
ATOM 873 O O . LEU A 1 109 ? -3.886 10.364 -2.845 1.00 95.94 109 LEU A O 1
ATOM 877 N N . TYR A 1 110 ? -1.874 9.942 -1.936 1.00 96.44 110 TYR A N 1
ATOM 878 C CA . TYR A 1 110 ? -2.423 9.457 -0.667 1.00 96.44 110 TYR A CA 1
ATOM 879 C C . TYR A 1 110 ? -2.971 10.582 0.218 1.00 96.44 110 TYR A C 1
ATOM 881 O O . TYR A 1 110 ? -3.983 10.378 0.885 1.00 96.44 110 TYR A O 1
ATOM 889 N N . LEU A 1 111 ? -2.415 11.796 0.146 1.00 96.44 111 LEU A N 1
ATOM 890 C CA . LEU A 1 111 ? -3.036 12.983 0.749 1.00 96.44 111 LEU A CA 1
ATOM 891 C C . LEU A 1 111 ? -4.430 13.245 0.170 1.00 96.44 111 LEU A C 1
ATOM 893 O O . LEU A 1 111 ? -5.402 13.444 0.901 1.00 96.44 111 LEU A O 1
ATOM 897 N N . LYS A 1 112 ? -4.545 13.220 -1.162 1.00 96.44 112 LYS A N 1
ATOM 898 C CA . LYS A 1 112 ? -5.832 13.368 -1.844 1.00 96.44 112 LYS A CA 1
ATOM 899 C C . LYS A 1 112 ? -6.794 12.252 -1.436 1.00 96.44 112 LYS A C 1
ATOM 901 O O . LYS A 1 112 ? -7.943 12.541 -1.115 1.00 96.44 112 LYS A O 1
ATOM 906 N N . LYS A 1 113 ? -6.316 11.007 -1.387 1.00 95.31 113 LYS A N 1
ATOM 907 C CA . LYS A 1 113 ? -7.110 9.849 -0.967 1.00 95.31 113 LYS A CA 1
ATOM 908 C C . LYS A 1 113 ? -7.674 10.011 0.447 1.00 95.31 113 LYS A C 1
ATOM 910 O O . LYS A 1 113 ? -8.875 9.840 0.619 1.00 95.31 113 LYS A O 1
ATOM 915 N N . LEU A 1 114 ? -6.861 10.399 1.433 1.00 93.94 114 LEU A N 1
ATOM 916 C CA . LEU A 1 114 ? -7.332 10.625 2.809 1.00 93.94 114 LEU A CA 1
ATOM 917 C C . LEU A 1 114 ? -8.416 11.709 2.877 1.00 93.94 114 LEU A C 1
ATOM 919 O O . LEU A 1 114 ? -9.410 11.559 3.584 1.00 93.94 114 LEU A O 1
ATOM 923 N N . ASN A 1 115 ? -8.266 12.786 2.103 1.00 94.94 115 ASN A N 1
ATOM 924 C CA . ASN A 1 115 ? -9.292 13.827 2.015 1.00 94.94 115 ASN A CA 1
ATOM 925 C C . ASN A 1 115 ? -10.586 13.326 1.365 1.00 94.94 115 ASN A C 1
ATOM 927 O O . ASN A 1 115 ? -11.671 13.724 1.778 1.00 94.94 115 ASN A O 1
ATOM 931 N N . GLU A 1 116 ? -10.490 12.444 0.372 1.00 94.25 116 GLU A N 1
ATOM 932 C CA . GLU A 1 116 ? -11.655 11.798 -0.229 1.00 94.25 116 GLU A CA 1
ATOM 933 C C . GLU A 1 116 ? -12.292 10.754 0.698 1.00 94.25 116 GLU A C 1
ATOM 935 O O . GLU A 1 116 ? -13.478 10.471 0.548 1.00 94.25 116 GLU A O 1
ATOM 940 N N . GLU A 1 117 ? -11.542 10.150 1.620 1.00 92.56 117 GLU A N 1
ATOM 941 C CA . GLU A 1 117 ? -12.040 9.198 2.625 1.00 92.56 117 GLU A CA 1
ATOM 942 C C . GLU A 1 117 ? -12.749 9.892 3.802 1.00 92.56 117 GLU A C 1
ATOM 944 O O . GLU A 1 117 ? -13.581 9.265 4.468 1.00 92.56 117 GLU A O 1
ATOM 949 N N . ARG A 1 118 ? -12.507 11.195 4.013 1.00 92.50 118 ARG A N 1
ATOM 950 C CA . ARG A 1 118 ? -13.207 12.001 5.022 1.00 92.50 118 ARG A CA 1
ATOM 951 C C . ARG A 1 118 ? -14.725 11.906 4.842 1.00 92.50 118 ARG A C 1
ATOM 953 O O . ARG A 1 118 ? -15.269 12.078 3.753 1.00 92.50 118 ARG A O 1
ATOM 960 N N . GLY A 1 119 ? -15.422 11.645 5.941 1.00 90.50 119 GLY A N 1
ATOM 961 C CA . GLY A 1 119 ? -16.874 11.508 6.007 1.00 90.50 119 GLY A CA 1
ATOM 962 C C . GLY A 1 119 ? -17.423 10.208 5.413 1.00 90.50 119 GLY A C 1
ATOM 963 O O . GLY A 1 119 ? -18.642 10.060 5.359 1.00 90.50 119 GLY A O 1
ATOM 964 N N . LYS A 1 120 ? -16.572 9.266 4.974 1.00 92.25 120 LYS A N 1
ATOM 965 C CA . LYS A 1 120 ? -17.001 7.964 4.435 1.00 92.25 120 LYS A CA 1
ATOM 966 C C . LYS A 1 120 ? -17.068 6.897 5.529 1.00 92.25 120 LYS A C 1
ATOM 968 O O . LYS A 1 120 ? -17.959 6.957 6.365 1.00 92.25 120 LYS A O 1
ATOM 973 N N . ALA A 1 121 ? -16.170 5.918 5.527 1.00 92.56 121 ALA A N 1
ATOM 974 C CA . ALA A 1 121 ? -16.194 4.775 6.436 1.00 92.56 121 ALA A CA 1
ATOM 975 C C . ALA A 1 121 ? -15.049 4.866 7.455 1.00 92.56 121 ALA A C 1
ATOM 977 O O . ALA A 1 121 ? -13.968 5.344 7.120 1.00 92.56 121 ALA A O 1
ATOM 978 N N . GLY A 1 122 ? -15.259 4.363 8.676 1.00 91.56 122 GLY A N 1
ATOM 979 C CA . GLY A 1 122 ? -14.224 4.307 9.725 1.00 91.56 122 GLY A CA 1
ATOM 980 C C . GLY A 1 122 ? -13.146 3.234 9.518 1.00 91.56 122 GLY A C 1
ATOM 981 O O . GLY A 1 122 ? -12.394 2.907 10.437 1.00 91.56 122 GLY A O 1
ATOM 982 N N . GLY A 1 123 ? -13.089 2.639 8.329 1.00 91.56 123 GLY A N 1
ATOM 983 C CA . GLY A 1 123 ? -12.131 1.606 7.970 1.00 91.56 123 GLY A CA 1
ATOM 984 C C . GLY A 1 123 ? -11.875 1.583 6.471 1.00 91.56 123 GLY A C 1
ATOM 985 O O . GLY A 1 123 ? -12.724 1.988 5.674 1.00 91.56 123 GLY A O 1
ATOM 986 N N . ALA A 1 124 ? -10.690 1.113 6.091 1.00 91.56 124 ALA A N 1
ATOM 987 C CA . ALA A 1 124 ? -10.274 1.025 4.700 1.00 91.56 124 ALA A CA 1
ATOM 988 C C . ALA A 1 124 ? -9.277 -0.117 4.459 1.00 91.56 124 ALA A C 1
ATOM 990 O O . ALA A 1 124 ? -8.691 -0.694 5.381 1.00 91.56 124 ALA A O 1
ATOM 991 N N . ARG A 1 125 ? -9.068 -0.433 3.178 1.00 92.75 125 ARG A N 1
ATOM 992 C CA . ARG A 1 125 ? -8.034 -1.373 2.723 1.00 92.75 125 ARG A CA 1
ATOM 993 C C . ARG A 1 125 ? -6.641 -0.870 3.099 1.00 92.75 125 ARG A C 1
ATOM 995 O O . ARG A 1 125 ? -6.444 0.330 3.291 1.00 92.75 125 ARG A O 1
ATOM 1002 N N . ALA A 1 126 ? -5.682 -1.783 3.206 1.00 93.88 126 ALA A N 1
ATOM 1003 C CA . ALA A 1 126 ? -4.296 -1.417 3.468 1.00 93.88 126 ALA A CA 1
ATOM 1004 C C . ALA A 1 126 ? -3.676 -0.720 2.250 1.00 93.88 126 ALA A C 1
ATOM 1006 O O . ALA A 1 126 ? -3.818 -1.197 1.124 1.00 93.88 126 ALA A O 1
ATOM 1007 N N . ASP A 1 127 ? -2.957 0.372 2.485 1.00 96.25 127 ASP A N 1
ATOM 1008 C CA . ASP A 1 127 ? -2.287 1.126 1.431 1.00 96.25 127 ASP A CA 1
ATOM 1009 C C . ASP A 1 127 ? -0.867 0.614 1.238 1.00 96.25 127 ASP A C 1
ATOM 1011 O O . ASP A 1 127 ? -0.058 0.624 2.170 1.00 96.25 127 ASP A O 1
ATOM 1015 N N . ILE A 1 128 ? -0.561 0.146 0.027 1.00 97.25 128 ILE A N 1
ATOM 1016 C CA . ILE A 1 128 ? 0.750 -0.414 -0.295 1.00 97.25 128 ILE A CA 1
ATOM 1017 C C . ILE A 1 128 ? 1.264 0.199 -1.589 1.00 97.25 128 ILE A C 1
ATOM 1019 O O . ILE A 1 128 ? 0.596 0.153 -2.618 1.00 97.25 128 ILE A O 1
ATOM 1023 N N . VAL A 1 129 ? 2.487 0.716 -1.539 1.00 98.38 129 VAL A N 1
ATOM 1024 C CA . VAL A 1 129 ? 3.236 1.193 -2.698 1.00 98.38 129 VAL A CA 1
ATOM 1025 C C . VAL A 1 129 ? 4.342 0.192 -2.980 1.00 98.38 129 VAL A C 1
ATOM 1027 O O . VAL A 1 129 ? 5.246 0.027 -2.166 1.00 98.38 129 VAL A O 1
ATOM 1030 N N . LEU A 1 130 ? 4.273 -0.484 -4.123 1.00 98.50 130 LEU A N 1
ATOM 1031 C CA . LEU A 1 130 ? 5.312 -1.397 -4.581 1.00 98.50 130 LEU A CA 1
ATOM 1032 C C . LEU A 1 130 ? 6.140 -0.726 -5.673 1.00 98.50 130 LEU A C 1
ATOM 1034 O O . LEU A 1 130 ? 5.654 -0.506 -6.780 1.00 98.50 130 LEU A O 1
ATOM 1038 N N . ILE A 1 131 ? 7.401 -0.441 -5.378 1.00 98.31 131 ILE A N 1
ATOM 1039 C CA . ILE A 1 131 ? 8.339 0.155 -6.328 1.00 98.31 131 ILE A CA 1
ATOM 1040 C C . ILE A 1 131 ? 9.121 -0.966 -7.014 1.00 98.31 131 ILE A C 1
ATOM 1042 O O . ILE A 1 131 ? 9.712 -1.820 -6.352 1.00 98.31 131 ILE A O 1
ATOM 1046 N N . VAL A 1 132 ? 9.115 -0.978 -8.347 1.00 97.81 132 VAL A N 1
ATOM 1047 C CA . VAL A 1 132 ? 9.675 -2.060 -9.171 1.00 97.81 132 VAL A CA 1
ATOM 1048 C C . VAL A 1 132 ? 10.806 -1.515 -10.055 1.00 97.81 132 VAL A C 1
ATOM 1050 O O . VAL A 1 132 ? 10.605 -1.303 -11.256 1.00 97.81 132 VAL A O 1
ATOM 1053 N N . PRO A 1 133 ? 11.992 -1.225 -9.483 1.00 96.38 133 PRO A N 1
ATOM 1054 C CA . PRO A 1 133 ? 13.136 -0.728 -10.243 1.00 96.38 133 PRO A CA 1
ATOM 1055 C C . PRO A 1 133 ? 13.770 -1.832 -11.103 1.00 96.38 133 PRO A C 1
ATOM 1057 O O . PRO A 1 133 ? 13.746 -3.018 -10.754 1.00 96.38 133 PRO A O 1
ATOM 1060 N N . TRP A 1 134 ? 14.335 -1.446 -12.246 1.00 95.25 134 TRP A N 1
ATOM 1061 C CA . TRP A 1 134 ? 15.135 -2.322 -13.099 1.00 95.25 134 TRP A CA 1
ATOM 1062 C C . TRP A 1 134 ? 16.578 -2.455 -12.585 1.00 95.25 134 TRP A C 1
ATOM 1064 O O . TRP A 1 134 ? 17.054 -1.686 -11.752 1.00 95.25 134 TRP A O 1
ATOM 1074 N N . SER A 1 135 ? 17.331 -3.434 -13.090 1.00 91.56 135 SER A N 1
ATOM 1075 C CA . SER A 1 135 ? 18.700 -3.694 -12.626 1.00 91.56 135 SER A CA 1
ATOM 1076 C C . SER A 1 135 ? 19.657 -2.530 -12.892 1.00 91.56 135 SER A C 1
ATOM 1078 O O . SER A 1 135 ? 20.626 -2.344 -12.150 1.00 91.56 135 SER A O 1
ATOM 1080 N N . SER A 1 136 ? 19.392 -1.755 -13.949 1.00 90.12 136 SER A N 1
ATOM 1081 C CA . SER A 1 136 ? 20.169 -0.569 -14.316 1.00 90.12 136 SER A CA 1
ATOM 1082 C C . SER A 1 136 ? 19.669 0.720 -13.667 1.00 90.12 136 SER A C 1
ATOM 1084 O O . SER A 1 136 ? 20.269 1.764 -13.914 1.00 90.12 136 SER A O 1
ATOM 1086 N N . SER A 1 137 ? 18.590 0.692 -12.875 1.00 92.12 137 SER A N 1
ATOM 1087 C CA . SER A 1 137 ? 18.125 1.894 -12.185 1.00 92.12 137 SER A CA 1
ATOM 1088 C C . SER A 1 137 ? 19.183 2.341 -11.183 1.00 92.12 137 SER A C 1
ATOM 1090 O O . SER A 1 137 ? 19.658 1.566 -10.342 1.00 92.12 137 SER A O 1
ATOM 1092 N N . SER A 1 138 ? 19.536 3.614 -11.273 1.00 87.44 138 SER A N 1
ATOM 1093 C CA . SER A 1 138 ? 20.404 4.299 -10.331 1.00 87.44 138 SER A CA 1
ATOM 1094 C C . SER A 1 138 ? 19.654 5.474 -9.718 1.00 87.44 138 SER A C 1
ATOM 1096 O O . SER A 1 138 ? 18.664 5.964 -10.259 1.00 87.44 138 SER A O 1
ATOM 1098 N N . ILE A 1 139 ? 20.125 5.898 -8.553 1.00 90.75 139 ILE A N 1
ATOM 1099 C CA . ILE A 1 139 ? 19.655 7.090 -7.866 1.00 90.75 139 ILE A CA 1
ATOM 1100 C C . ILE A 1 139 ? 20.887 7.901 -7.486 1.00 90.75 139 ILE A C 1
ATOM 1102 O O . ILE A 1 139 ? 21.874 7.330 -7.018 1.00 90.75 139 ILE A O 1
ATOM 1106 N N . SER A 1 140 ? 20.863 9.203 -7.760 1.00 93.06 140 SER A N 1
ATOM 1107 C CA . SER A 1 140 ? 21.922 10.101 -7.305 1.00 93.06 140 SER A CA 1
ATOM 1108 C C . SER A 1 140 ? 21.816 10.307 -5.790 1.00 93.06 140 SER A C 1
ATOM 1110 O O . SER A 1 140 ? 20.741 10.134 -5.217 1.00 93.06 140 SER A O 1
ATOM 1112 N N . ASP A 1 141 ? 22.902 10.708 -5.128 1.00 93.25 141 ASP A N 1
ATOM 1113 C CA . ASP A 1 141 ? 22.857 10.980 -3.683 1.00 93.25 141 ASP A CA 1
ATOM 1114 C C . ASP A 1 141 ? 21.857 12.098 -3.344 1.00 93.25 141 ASP A C 1
ATOM 1116 O O . ASP A 1 141 ? 21.111 11.990 -2.373 1.00 93.25 141 ASP A O 1
ATOM 1120 N N . VAL A 1 142 ? 21.767 13.118 -4.206 1.00 95.00 142 VAL A N 1
ATOM 1121 C CA . VAL A 1 142 ? 20.808 14.228 -4.078 1.00 95.00 142 VAL A CA 1
ATOM 1122 C C . VAL A 1 142 ? 19.366 13.725 -4.177 1.00 95.00 142 VAL A C 1
ATOM 1124 O O . VAL A 1 142 ? 18.532 14.053 -3.335 1.00 95.00 142 VAL A O 1
ATOM 1127 N N . ASP A 1 143 ? 19.063 12.885 -5.171 1.00 94.25 143 ASP A N 1
ATOM 1128 C CA . ASP A 1 143 ? 17.718 12.321 -5.331 1.00 94.25 143 ASP A CA 1
ATOM 1129 C C . ASP A 1 143 ? 17.371 11.347 -4.201 1.00 94.25 143 ASP A C 1
ATOM 1131 O O . ASP A 1 143 ? 16.205 11.243 -3.810 1.00 94.25 143 ASP A O 1
ATOM 1135 N N . LYS A 1 144 ? 18.365 10.631 -3.662 1.00 94.88 144 LYS A N 1
ATOM 1136 C CA . LYS A 1 144 ? 18.189 9.737 -2.515 1.00 94.88 144 LYS A CA 1
ATOM 1137 C C . LYS A 1 144 ? 17.837 10.533 -1.264 1.00 94.88 144 LYS A C 1
ATOM 1139 O O . LYS A 1 144 ? 16.874 10.177 -0.589 1.00 94.88 144 LYS A O 1
ATOM 1144 N N . GLU A 1 145 ? 18.560 11.612 -0.980 1.00 95.75 145 GLU A N 1
ATOM 1145 C CA . GLU A 1 145 ? 18.262 12.510 0.140 1.00 95.75 145 GLU A CA 1
ATOM 1146 C C . GLU A 1 145 ? 16.872 13.145 -0.003 1.00 95.75 145 GLU A C 1
ATOM 1148 O O . GLU A 1 145 ? 16.075 13.121 0.935 1.00 95.75 145 GLU A O 1
ATOM 1153 N N . TYR A 1 146 ? 16.527 13.623 -1.202 1.00 95.88 146 TYR A N 1
ATOM 1154 C CA . TYR A 1 146 ? 15.190 14.147 -1.481 1.00 95.88 146 TYR A CA 1
ATOM 1155 C C . TYR A 1 146 ? 14.097 13.091 -1.250 1.00 95.88 146 TYR A C 1
ATOM 1157 O O . TYR A 1 146 ? 13.093 13.360 -0.589 1.00 95.88 146 TYR A O 1
ATOM 1165 N N . SER A 1 147 ? 14.305 11.872 -1.755 1.00 96.06 147 SER A N 1
ATOM 1166 C CA . SER A 1 147 ? 13.373 10.751 -1.589 1.00 96.06 147 SER A CA 1
ATOM 1167 C C . SER A 1 147 ? 13.187 10.388 -0.118 1.00 96.06 147 SER A C 1
ATOM 1169 O O . SER A 1 147 ? 12.057 10.195 0.324 1.00 96.06 147 SER A O 1
ATOM 1171 N N . LEU A 1 148 ? 14.278 10.350 0.655 1.00 96.00 148 LEU A N 1
ATOM 1172 C CA . LEU A 1 148 ? 14.226 10.140 2.099 1.00 96.00 148 LEU A CA 1
ATOM 1173 C C . LEU A 1 148 ? 13.358 11.209 2.758 1.00 96.00 148 LEU A C 1
ATOM 1175 O O . LEU A 1 148 ? 12.413 10.854 3.455 1.00 96.00 148 LEU A O 1
ATOM 1179 N N . ASN A 1 149 ? 13.604 12.493 2.488 1.00 95.75 149 ASN A N 1
ATOM 1180 C CA . ASN A 1 149 ? 12.804 13.584 3.049 1.00 95.75 149 ASN A CA 1
ATOM 1181 C C . ASN A 1 149 ? 11.308 13.431 2.726 1.00 95.75 149 ASN A C 1
ATOM 1183 O O . ASN A 1 149 ? 10.472 13.604 3.610 1.00 95.75 149 ASN A O 1
ATOM 1187 N N . LYS A 1 150 ? 10.951 13.012 1.504 1.00 95.88 150 LYS A N 1
ATOM 1188 C CA . LYS A 1 150 ? 9.551 12.722 1.151 1.00 95.88 150 LYS A CA 1
ATOM 1189 C C . LYS A 1 150 ? 8.968 11.524 1.889 1.00 95.88 150 LYS A C 1
ATOM 1191 O O . LYS A 1 150 ? 7.818 11.591 2.311 1.00 95.88 150 LYS A O 1
ATOM 1196 N N . ILE A 1 151 ? 9.747 10.471 2.114 1.00 95.06 151 ILE A N 1
ATOM 1197 C CA . ILE A 1 151 ? 9.327 9.345 2.956 1.00 95.06 151 ILE A CA 1
ATOM 1198 C C . ILE A 1 151 ? 9.088 9.811 4.400 1.00 95.06 151 ILE A C 1
ATOM 1200 O O . ILE A 1 151 ? 8.105 9.398 5.008 1.00 95.06 151 ILE A O 1
ATOM 1204 N N . TRP A 1 152 ? 9.943 10.681 4.948 1.00 93.56 152 TRP A N 1
ATOM 1205 C CA . TRP A 1 152 ? 9.745 11.267 6.280 1.00 93.56 152 TRP A CA 1
ATOM 1206 C C . TRP A 1 152 ? 8.457 12.090 6.353 1.00 93.56 152 TRP A C 1
ATOM 1208 O O . TRP A 1 152 ? 7.659 11.872 7.258 1.00 93.56 152 TRP A O 1
ATOM 1218 N N . GLU A 1 153 ? 8.200 12.957 5.372 1.00 94.19 153 GLU A N 1
ATOM 1219 C CA . GLU A 1 153 ? 6.933 13.695 5.276 1.00 94.19 153 GLU A CA 1
ATOM 1220 C C . GLU A 1 153 ? 5.727 12.739 5.212 1.00 94.19 153 GLU A C 1
ATOM 1222 O O . GLU A 1 153 ? 4.749 12.913 5.934 1.00 94.19 153 GLU A O 1
ATOM 1227 N N . MET A 1 154 ? 5.800 11.683 4.395 1.00 94.56 154 MET A N 1
ATOM 1228 C CA . MET A 1 154 ? 4.737 10.679 4.289 1.00 94.56 154 MET A CA 1
ATOM 1229 C C . MET A 1 154 ? 4.508 9.894 5.584 1.00 94.56 154 MET A C 1
ATOM 1231 O O . MET A 1 154 ? 3.382 9.481 5.840 1.00 94.56 154 MET A O 1
ATOM 1235 N N . ARG A 1 155 ? 5.537 9.667 6.406 1.00 91.12 155 ARG A N 1
ATOM 1236 C CA . ARG A 1 155 ? 5.378 8.995 7.707 1.00 91.12 155 ARG A CA 1
ATOM 1237 C C . ARG A 1 155 ? 4.586 9.836 8.700 1.00 91.12 155 ARG A C 1
ATOM 1239 O O . ARG A 1 155 ? 3.930 9.263 9.558 1.00 91.12 155 ARG A O 1
ATOM 1246 N N . GLU A 1 156 ? 4.619 11.155 8.567 1.00 88.62 156 GLU A N 1
ATOM 1247 C CA . GLU A 1 156 ? 3.823 12.056 9.400 1.00 88.62 156 GLU A CA 1
ATOM 1248 C C . GLU A 1 156 ? 2.430 12.285 8.799 1.00 88.62 156 GLU A C 1
ATOM 1250 O O . GLU A 1 156 ? 1.435 12.281 9.517 1.00 88.62 156 GLU A O 1
ATOM 1255 N N . GLU A 1 157 ? 2.334 12.450 7.478 1.00 91.38 157 GLU A N 1
ATOM 1256 C CA . GLU A 1 157 ? 1.095 12.872 6.817 1.00 91.38 157 GLU A CA 1
ATOM 1257 C C . GLU A 1 157 ? 0.232 11.710 6.295 1.00 91.38 157 GLU A C 1
ATOM 1259 O O . GLU A 1 157 ? -0.992 11.814 6.251 1.00 91.38 157 GLU A O 1
ATOM 1264 N N . THR A 1 158 ? 0.836 10.586 5.906 1.00 93.69 158 THR A N 1
ATOM 1265 C CA . THR A 1 158 ? 0.165 9.391 5.354 1.00 93.69 158 THR A CA 1
ATOM 1266 C C . THR A 1 158 ? 0.754 8.100 5.961 1.00 93.69 158 THR A C 1
ATOM 1268 O O . THR A 1 158 ? 1.266 7.238 5.241 1.00 93.69 158 THR A O 1
ATOM 1271 N N . PRO A 1 159 ? 0.696 7.938 7.294 1.00 91.75 159 PRO A N 1
ATOM 1272 C CA . PRO A 1 159 ? 1.435 6.932 8.063 1.00 91.75 159 PRO A CA 1
ATOM 1273 C C . PRO A 1 159 ? 0.960 5.487 7.863 1.00 91.75 159 PRO A C 1
ATOM 1275 O O . PRO A 1 159 ? 1.538 4.549 8.419 1.00 91.75 159 PRO A O 1
ATOM 1278 N N . ASP A 1 160 ? -0.144 5.289 7.148 1.00 92.19 160 ASP A N 1
ATOM 1279 C CA . ASP A 1 160 ? -0.669 3.962 6.837 1.00 92.19 160 ASP A CA 1
ATOM 1280 C C . ASP A 1 160 ? -0.159 3.413 5.494 1.00 92.19 160 ASP A C 1
ATOM 1282 O O . ASP A 1 160 ? -0.388 2.241 5.182 1.00 92.19 160 ASP A O 1
ATOM 1286 N N . VAL A 1 161 ? 0.551 4.231 4.707 1.00 95.50 161 VAL A N 1
ATOM 1287 C CA . VAL A 1 161 ? 1.138 3.815 3.429 1.00 95.50 161 VAL A CA 1
ATOM 1288 C C . VAL A 1 161 ? 2.394 2.986 3.686 1.00 95.50 161 VAL A C 1
ATOM 1290 O O . VAL A 1 161 ? 3.380 3.468 4.238 1.00 95.50 161 VAL A O 1
ATOM 1293 N N . ASN A 1 162 ? 2.377 1.728 3.248 1.00 95.31 162 ASN A N 1
ATOM 1294 C CA . ASN A 1 162 ? 3.521 0.824 3.343 1.00 95.31 162 ASN A CA 1
ATOM 1295 C C . ASN A 1 162 ? 4.304 0.838 2.026 1.00 95.31 162 ASN A C 1
ATOM 1297 O O . ASN A 1 162 ? 3.752 0.506 0.978 1.00 95.31 162 ASN A O 1
ATOM 1301 N N . ILE A 1 163 ? 5.591 1.180 2.078 1.00 97.25 163 ILE A N 1
ATOM 1302 C CA . ILE A 1 163 ? 6.470 1.202 0.902 1.00 97.25 163 ILE A CA 1
ATOM 1303 C C . ILE A 1 163 ? 7.266 -0.101 0.848 1.00 97.25 163 ILE A C 1
ATOM 1305 O O . ILE A 1 163 ? 7.992 -0.426 1.786 1.00 97.25 163 ILE A O 1
ATOM 1309 N N . LEU A 1 164 ? 7.138 -0.824 -0.262 1.00 98.06 164 LEU A N 1
ATOM 1310 C CA . LEU A 1 164 ? 7.846 -2.064 -0.567 1.00 98.06 164 LEU A CA 1
ATOM 1311 C C . LEU A 1 164 ? 8.651 -1.895 -1.861 1.00 98.06 164 LEU A C 1
ATOM 1313 O O . LEU A 1 164 ? 8.257 -1.141 -2.752 1.00 98.06 164 LEU A O 1
ATOM 1317 N N . PHE A 1 165 ? 9.732 -2.657 -2.012 1.00 97.81 165 PHE A N 1
ATOM 1318 C CA . PHE A 1 165 ? 10.517 -2.717 -3.246 1.00 97.81 165 PHE A CA 1
ATOM 1319 C C . PHE A 1 165 ? 10.594 -4.143 -3.785 1.00 97.81 165 PHE A C 1
ATOM 1321 O O . PHE A 1 165 ? 10.927 -5.063 -3.047 1.00 97.81 165 PHE A O 1
ATOM 1328 N N . LEU A 1 166 ? 10.371 -4.319 -5.087 1.00 97.25 166 LEU A N 1
ATOM 1329 C CA . LEU A 1 166 ? 10.695 -5.542 -5.825 1.00 97.25 166 LEU A CA 1
ATOM 1330 C C . LEU A 1 166 ? 11.714 -5.193 -6.912 1.00 97.25 166 LEU A C 1
ATOM 1332 O O . LEU A 1 166 ? 11.351 -4.771 -8.006 1.00 97.25 166 LEU A O 1
ATOM 1336 N N . THR A 1 167 ? 12.999 -5.330 -6.600 1.00 94.56 167 THR A N 1
ATOM 1337 C CA . THR A 1 167 ? 14.095 -4.898 -7.478 1.00 94.56 167 THR A CA 1
ATOM 1338 C C . THR A 1 167 ? 14.642 -6.041 -8.319 1.00 94.56 167 THR A C 1
ATOM 1340 O O . THR A 1 167 ? 14.771 -7.167 -7.840 1.00 94.56 167 THR A O 1
ATOM 1343 N N . ALA A 1 168 ? 15.057 -5.751 -9.552 1.00 92.19 168 ALA A N 1
ATOM 1344 C CA . ALA A 1 168 ? 15.993 -6.623 -10.256 1.00 92.19 168 ALA A CA 1
ATOM 1345 C C . ALA A 1 168 ? 17.428 -6.373 -9.753 1.00 92.19 168 ALA A C 1
ATOM 1347 O O . ALA A 1 168 ? 17.872 -5.229 -9.670 1.00 92.19 168 ALA A O 1
ATOM 1348 N N . GLY A 1 169 ? 18.169 -7.431 -9.422 1.00 87.94 169 GLY A N 1
ATOM 1349 C CA . GLY A 1 169 ? 19.547 -7.327 -8.926 1.00 87.94 169 GLY A CA 1
ATOM 1350 C C . GLY A 1 169 ? 19.674 -6.849 -7.468 1.00 87.94 169 GLY A C 1
ATOM 1351 O O . GLY A 1 169 ? 18.867 -7.190 -6.610 1.00 87.94 169 GLY A O 1
ATOM 1352 N N . SER A 1 170 ? 20.736 -6.098 -7.164 1.00 87.81 170 SER A N 1
ATOM 1353 C CA . SER A 1 170 ? 21.118 -5.692 -5.796 1.00 87.81 170 SER A CA 1
ATOM 1354 C C . SER A 1 170 ? 20.009 -4.932 -5.046 1.00 87.81 170 SER A C 1
ATOM 1356 O O . SER A 1 170 ? 19.407 -4.005 -5.592 1.00 87.81 170 SER A O 1
ATOM 1358 N N . LYS A 1 171 ? 19.771 -5.306 -3.778 1.00 91.19 171 LYS A N 1
ATOM 1359 C CA . LYS A 1 171 ? 18.803 -4.644 -2.878 1.00 91.19 171 LYS A CA 1
ATOM 1360 C C . LYS A 1 171 ? 19.394 -3.511 -2.055 1.00 91.19 171 LYS A C 1
ATOM 1362 O O . LYS A 1 171 ? 18.659 -2.655 -1.578 1.00 91.19 171 LYS A O 1
ATOM 1367 N N . GLU A 1 172 ? 20.714 -3.502 -1.900 1.00 90.06 172 GLU A N 1
ATOM 1368 C CA . GLU A 1 172 ? 21.450 -2.640 -0.975 1.00 90.06 172 GLU A CA 1
ATOM 1369 C C . GLU A 1 172 ? 21.154 -1.153 -1.206 1.00 90.06 172 GLU A C 1
ATOM 1371 O O . GLU A 1 172 ? 21.117 -0.377 -0.258 1.00 90.06 172 GLU A O 1
ATOM 1376 N N . ARG A 1 173 ? 20.873 -0.764 -2.455 1.00 89.00 173 ARG A N 1
ATOM 1377 C CA . ARG A 1 173 ? 20.556 0.623 -2.833 1.00 89.00 173 ARG A CA 1
ATOM 1378 C C . ARG A 1 173 ? 19.225 1.125 -2.271 1.00 89.00 173 ARG A C 1
ATOM 1380 O O . ARG A 1 173 ? 19.054 2.333 -2.131 1.00 89.00 173 ARG A O 1
ATOM 1387 N N . TRP A 1 174 ? 18.295 0.220 -1.974 1.00 93.62 174 TRP A N 1
ATOM 1388 C CA . TRP A 1 174 ? 16.910 0.548 -1.625 1.00 93.62 174 TRP A CA 1
ATOM 1389 C C . TRP A 1 174 ? 16.602 0.357 -0.139 1.00 93.62 174 TRP A C 1
ATOM 1391 O O . TRP A 1 174 ? 15.578 0.841 0.330 1.00 93.62 174 TRP A O 1
ATOM 1401 N N . THR A 1 175 ? 17.478 -0.320 0.609 1.00 93.06 175 THR A N 1
ATOM 1402 C CA . THR A 1 175 ? 17.261 -0.675 2.022 1.00 93.06 175 THR A CA 1
ATOM 1403 C C . THR A 1 175 ? 16.959 0.537 2.905 1.00 93.06 175 THR A C 1
ATOM 1405 O O . THR A 1 175 ? 16.089 0.459 3.764 1.00 93.06 175 THR A O 1
ATOM 1408 N N . ASP A 1 176 ? 17.614 1.675 2.664 1.00 92.81 176 ASP A N 1
ATOM 1409 C CA . ASP A 1 176 ? 17.412 2.888 3.472 1.00 92.81 176 ASP A CA 1
ATOM 1410 C C . ASP A 1 176 ? 16.070 3.590 3.185 1.00 92.81 176 ASP A C 1
ATOM 1412 O O . ASP A 1 176 ? 15.652 4.467 3.936 1.00 92.81 176 ASP A O 1
ATOM 1416 N N . LEU A 1 177 ? 15.397 3.229 2.086 1.00 94.12 177 LEU A N 1
ATOM 1417 C CA . LEU A 1 177 ? 14.156 3.858 1.620 1.00 94.12 177 LEU A CA 1
ATOM 1418 C C . LEU A 1 177 ? 12.894 3.140 2.116 1.00 94.12 177 LEU A C 1
ATOM 1420 O O . LEU A 1 177 ? 11.781 3.541 1.779 1.00 94.12 177 LEU A O 1
ATOM 1424 N N . VAL A 1 178 ? 13.045 2.081 2.910 1.00 93.56 178 VAL A N 1
ATOM 1425 C CA . VAL A 1 178 ? 11.931 1.344 3.514 1.00 93.56 178 VAL A CA 1
ATOM 1426 C C . VAL A 1 178 ? 11.963 1.453 5.032 1.00 93.56 178 VAL A C 1
ATOM 1428 O O . VAL A 1 178 ? 12.974 1.796 5.638 1.00 93.56 178 VAL A O 1
ATOM 1431 N N . GLN A 1 179 ? 10.826 1.186 5.674 1.00 86.56 179 GLN A N 1
ATOM 1432 C CA . GLN A 1 179 ? 10.746 1.180 7.136 1.00 86.56 179 GLN A CA 1
ATOM 1433 C C . GLN A 1 179 ? 11.389 -0.073 7.744 1.00 86.56 179 GLN A C 1
ATOM 1435 O O . GLN A 1 179 ? 12.012 0.001 8.802 1.00 86.56 179 GLN A O 1
ATOM 1440 N N . HIS A 1 180 ? 11.248 -1.219 7.077 1.00 87.38 180 HIS A N 1
ATOM 1441 C CA . HIS A 1 180 ? 11.798 -2.489 7.530 1.00 87.38 180 HIS A CA 1
ATOM 1442 C C . HIS A 1 180 ? 12.702 -3.082 6.454 1.00 87.38 180 HIS A C 1
ATOM 1444 O O . HIS A 1 180 ? 12.288 -3.228 5.312 1.00 87.38 180 HIS A O 1
ATOM 1450 N N . ASN A 1 181 ? 13.902 -3.534 6.827 1.00 82.88 181 ASN A N 1
ATOM 1451 C CA . ASN A 1 181 ? 14.853 -4.149 5.885 1.00 82.88 181 ASN A CA 1
ATOM 1452 C C . ASN A 1 181 ? 14.282 -5.372 5.133 1.00 82.88 181 ASN A C 1
ATOM 1454 O O . ASN A 1 181 ? 14.811 -5.756 4.092 1.00 82.88 181 ASN A O 1
ATOM 1458 N N . GLY A 1 182 ? 13.226 -5.999 5.665 1.00 88.50 182 GLY A N 1
ATOM 1459 C CA . GLY A 1 182 ? 12.498 -7.097 5.023 1.00 88.50 182 GLY A CA 1
ATOM 1460 C C . GLY A 1 182 ? 11.516 -6.670 3.925 1.00 88.50 182 GLY A C 1
ATOM 1461 O O . GLY A 1 182 ? 10.917 -7.541 3.308 1.00 88.50 182 GLY A O 1
ATOM 1462 N N . ASP A 1 183 ? 11.355 -5.367 3.676 1.00 95.38 183 ASP A N 1
ATOM 1463 C CA . ASP A 1 183 ? 10.432 -4.812 2.677 1.00 95.38 183 ASP A CA 1
ATOM 1464 C C . ASP A 1 183 ? 11.109 -4.557 1.314 1.00 95.38 183 ASP A C 1
ATOM 1466 O O . ASP A 1 183 ? 10.498 -3.988 0.408 1.00 95.38 183 ASP A O 1
ATOM 1470 N N . VAL A 1 184 ? 12.359 -5.011 1.142 1.00 96.94 184 VAL A N 1
ATOM 1471 C CA . VAL A 1 184 ? 13.069 -5.032 -0.147 1.00 96.94 184 VAL A CA 1
ATOM 1472 C C . VAL A 1 184 ? 13.286 -6.473 -0.605 1.00 96.94 184 VAL A C 1
ATOM 1474 O O . VAL A 1 184 ? 14.056 -7.230 -0.007 1.00 96.94 184 VAL A O 1
ATOM 1477 N N . PHE A 1 185 ? 12.638 -6.826 -1.710 1.00 96.06 185 PHE A N 1
ATOM 1478 C CA . PHE A 1 185 ? 12.659 -8.139 -2.343 1.00 96.06 185 PHE A CA 1
ATOM 1479 C C . PHE A 1 185 ? 13.462 -8.077 -3.644 1.00 96.06 185 PHE A C 1
ATOM 1481 O O . PHE A 1 185 ? 13.356 -7.113 -4.404 1.00 96.06 185 PHE A O 1
ATOM 1488 N N . THR A 1 186 ? 14.249 -9.114 -3.928 1.00 94.12 186 THR A N 1
ATOM 1489 C CA . THR A 1 186 ? 15.152 -9.146 -5.087 1.00 94.12 186 THR A CA 1
ATOM 1490 C C . THR A 1 186 ? 14.780 -10.256 -6.055 1.00 94.12 186 THR A C 1
ATOM 1492 O O . THR A 1 186 ? 14.719 -11.419 -5.673 1.00 94.12 186 THR A O 1
ATOM 1495 N N . VAL A 1 187 ? 14.656 -9.907 -7.335 1.00 91.56 187 VAL A N 1
ATOM 1496 C CA . VAL A 1 187 ? 14.667 -10.842 -8.463 1.00 91.56 187 VAL A CA 1
ATOM 1497 C C . VAL A 1 187 ? 16.080 -10.850 -9.069 1.00 91.56 187 VAL A C 1
ATOM 1499 O O . VAL A 1 187 ? 16.484 -9.841 -9.647 1.00 91.56 187 VAL A O 1
ATOM 1502 N N . PRO A 1 188 ? 16.856 -11.947 -8.980 1.00 81.94 188 PRO A N 1
ATOM 1503 C CA . PRO A 1 188 ? 18.280 -11.942 -9.339 1.00 81.94 188 PRO A CA 1
ATOM 1504 C C . PRO A 1 188 ? 18.587 -11.471 -10.769 1.00 81.94 188 PRO A C 1
ATOM 1506 O O . PRO A 1 188 ? 19.379 -10.549 -10.952 1.00 81.94 188 PRO A O 1
ATOM 1509 N N . SER A 1 189 ? 17.934 -12.053 -11.781 1.00 77.69 189 SER A N 1
ATOM 1510 C CA . SER A 1 189 ? 18.144 -11.714 -13.203 1.00 77.69 189 SER A CA 1
ATOM 1511 C C . SER A 1 189 ? 16.999 -10.913 -13.842 1.00 77.69 189 SER A C 1
ATOM 1513 O O . SER A 1 189 ? 17.026 -10.603 -15.039 1.00 77.69 189 SER A O 1
ATOM 1515 N N . GLY A 1 190 ? 15.951 -10.623 -13.067 1.00 75.38 190 GLY A N 1
ATOM 1516 C CA . GLY A 1 190 ? 14.696 -10.074 -13.581 1.00 75.38 190 GLY A CA 1
ATOM 1517 C C . GLY A 1 190 ? 13.903 -11.042 -14.471 1.00 75.38 190 GLY A C 1
ATOM 1518 O O . GLY A 1 190 ? 12.982 -10.611 -15.154 1.00 75.38 190 GLY A O 1
ATOM 1519 N N . ILE A 1 191 ? 14.252 -12.333 -14.519 1.00 82.12 191 ILE A N 1
ATOM 1520 C CA . ILE A 1 191 ? 13.522 -13.342 -15.300 1.00 82.12 191 ILE A CA 1
ATOM 1521 C C . ILE A 1 191 ? 12.377 -13.924 -14.463 1.00 82.12 191 ILE A C 1
ATOM 1523 O O . ILE A 1 191 ? 12.552 -14.254 -13.291 1.00 82.12 191 ILE A O 1
ATOM 1527 N N . TYR A 1 192 ? 11.213 -14.123 -15.090 1.00 82.06 192 TYR A N 1
ATOM 1528 C CA . TYR A 1 192 ? 9.993 -14.606 -14.434 1.00 82.06 192 TYR A CA 1
ATOM 1529 C C . TYR A 1 192 ? 10.184 -15.860 -13.565 1.00 82.06 192 TYR A C 1
ATOM 1531 O O . TYR A 1 192 ? 9.731 -15.885 -12.424 1.00 82.06 192 TYR A O 1
ATOM 1539 N N . ARG A 1 193 ? 10.878 -16.893 -14.066 1.00 86.56 193 ARG A N 1
ATOM 1540 C CA . ARG A 1 193 ? 11.061 -18.158 -13.326 1.00 86.56 193 ARG A CA 1
ATOM 1541 C C . ARG A 1 193 ? 11.767 -17.962 -11.984 1.00 86.56 193 ARG A C 1
ATOM 1543 O O . ARG A 1 193 ? 11.436 -18.638 -11.018 1.00 86.56 193 ARG A O 1
ATOM 1550 N N . GLU A 1 194 ? 12.710 -17.030 -11.927 1.00 88.12 194 GLU A N 1
ATOM 1551 C CA . GLU A 1 194 ? 13.440 -16.690 -10.703 1.00 88.12 194 GLU A CA 1
ATOM 1552 C C . GLU A 1 194 ? 12.651 -15.728 -9.809 1.00 88.12 194 GLU A C 1
ATOM 1554 O O . GLU A 1 194 ? 12.911 -15.645 -8.613 1.00 88.12 194 GLU A O 1
ATOM 1559 N N . ALA A 1 195 ? 11.666 -15.022 -10.369 1.00 89.62 195 ALA A N 1
ATOM 1560 C CA . ALA A 1 195 ? 10.822 -14.090 -9.637 1.00 89.62 195 ALA A CA 1
ATOM 1561 C C . ALA A 1 195 ? 9.744 -14.781 -8.790 1.00 89.62 195 ALA A C 1
ATOM 1563 O O . ALA A 1 195 ? 9.232 -14.152 -7.874 1.00 89.62 195 ALA A O 1
ATOM 1564 N N . ILE A 1 196 ? 9.404 -16.051 -9.046 1.00 90.56 196 ILE A N 1
ATOM 1565 C CA . ILE A 1 196 ? 8.304 -16.750 -8.351 1.00 90.56 196 ILE A CA 1
ATOM 1566 C C . ILE A 1 196 ? 8.481 -16.716 -6.825 1.00 90.56 196 ILE A C 1
ATOM 1568 O O . ILE A 1 196 ? 7.557 -16.341 -6.107 1.00 90.56 196 ILE A O 1
ATOM 1572 N N . GLY A 1 197 ? 9.667 -17.080 -6.326 1.00 92.62 197 GLY A N 1
ATOM 1573 C CA . GLY A 1 197 ? 9.977 -17.057 -4.891 1.00 92.62 197 GLY A CA 1
ATOM 1574 C C . GLY A 1 197 ? 9.852 -15.652 -4.285 1.00 92.62 197 GLY A C 1
ATOM 1575 O O . GLY A 1 197 ? 8.996 -15.454 -3.423 1.00 92.62 197 GLY A O 1
ATOM 1576 N N . PRO A 1 198 ? 10.623 -14.662 -4.774 1.00 93.88 198 PRO A N 1
ATOM 1577 C CA . PRO A 1 198 ? 10.540 -13.274 -4.316 1.00 93.88 198 PRO A CA 1
ATOM 1578 C C . PRO A 1 198 ? 9.133 -12.669 -4.412 1.00 93.88 198 PRO A C 1
ATOM 1580 O O . PRO A 1 198 ? 8.686 -11.989 -3.493 1.00 93.88 198 PRO A O 1
ATOM 1583 N N . VAL A 1 199 ? 8.385 -12.942 -5.485 1.00 94.62 199 VAL A N 1
ATOM 1584 C CA . VAL A 1 199 ? 7.001 -12.466 -5.627 1.00 94.62 199 VAL A CA 1
ATOM 1585 C C . VAL A 1 199 ? 6.092 -13.110 -4.583 1.00 94.62 199 VAL A C 1
ATOM 1587 O O . VAL A 1 199 ? 5.278 -12.410 -3.991 1.00 94.62 199 VAL A O 1
ATOM 1590 N N . ASN A 1 200 ? 6.246 -14.402 -4.279 1.00 93.50 200 ASN A N 1
ATOM 1591 C CA . ASN A 1 200 ? 5.495 -15.034 -3.190 1.00 93.50 200 ASN A CA 1
ATOM 1592 C C . ASN A 1 200 ? 5.805 -14.386 -1.830 1.00 93.50 200 ASN A C 1
ATOM 1594 O O . ASN A 1 200 ? 4.911 -14.258 -0.992 1.00 93.50 200 ASN A O 1
ATOM 1598 N N . GLU A 1 201 ? 7.045 -13.950 -1.597 1.00 93.50 201 GLU A N 1
ATOM 1599 C CA . GLU A 1 201 ? 7.412 -13.196 -0.393 1.00 93.50 201 GLU A CA 1
ATOM 1600 C C . GLU A 1 201 ? 6.725 -11.825 -0.347 1.00 93.50 201 GLU A C 1
ATOM 1602 O O . GLU A 1 201 ? 6.133 -11.490 0.682 1.00 93.50 201 GLU A O 1
ATOM 1607 N N . VAL A 1 202 ? 6.694 -11.090 -1.468 1.00 95.19 202 VAL A N 1
ATOM 1608 C CA . VAL A 1 202 ? 5.929 -9.835 -1.602 1.00 95.19 202 VAL A CA 1
ATOM 1609 C C . VAL A 1 202 ? 4.448 -10.077 -1.300 1.00 95.19 202 VAL A C 1
ATOM 1611 O O . VAL A 1 202 ? 3.868 -9.384 -0.467 1.00 95.19 202 VAL A O 1
ATOM 1614 N N . VAL A 1 203 ? 3.832 -11.092 -1.915 1.00 93.44 203 VAL A N 1
ATOM 1615 C CA . VAL A 1 203 ? 2.423 -11.458 -1.686 1.00 93.44 203 VAL A CA 1
ATOM 1616 C C . VAL A 1 203 ? 2.174 -11.758 -0.210 1.00 93.44 203 VAL A C 1
ATOM 1618 O O . VAL A 1 203 ? 1.199 -11.278 0.367 1.00 93.44 203 VAL A O 1
ATOM 1621 N N . ASN A 1 204 ? 3.053 -12.529 0.431 1.00 90.06 204 ASN A N 1
ATOM 1622 C CA . ASN A 1 204 ? 2.932 -12.853 1.849 1.00 90.06 204 ASN A CA 1
ATOM 1623 C C . ASN A 1 204 ? 3.077 -11.611 2.735 1.00 90.06 204 ASN A C 1
ATOM 1625 O O . ASN A 1 204 ? 2.362 -11.487 3.730 1.00 90.06 204 ASN A O 1
ATOM 1629 N N . ARG A 1 205 ? 3.971 -10.681 2.385 1.00 91.75 205 ARG A N 1
ATOM 1630 C CA . ARG A 1 205 ? 4.128 -9.408 3.093 1.00 91.75 205 ARG A CA 1
ATOM 1631 C C . ARG A 1 205 ? 2.891 -8.524 2.950 1.00 91.75 205 ARG A C 1
ATOM 1633 O O . ARG A 1 205 ? 2.441 -7.982 3.957 1.00 91.75 205 ARG A O 1
ATOM 1640 N N . ILE A 1 206 ? 2.320 -8.444 1.747 1.00 92.00 206 ILE A N 1
ATOM 1641 C CA . ILE A 1 206 ? 1.068 -7.739 1.432 1.00 92.00 206 ILE A CA 1
ATOM 1642 C C . ILE A 1 206 ? -0.097 -8.325 2.233 1.00 92.00 206 ILE A C 1
ATOM 1644 O O . ILE A 1 206 ? -0.816 -7.589 2.904 1.00 92.00 206 ILE A O 1
ATOM 1648 N N . LYS A 1 207 ? -0.246 -9.656 2.237 1.00 87.69 207 LYS A N 1
ATOM 1649 C CA . LYS A 1 207 ? -1.277 -10.360 3.016 1.00 87.69 207 LYS A CA 1
ATOM 1650 C C . LYS A 1 207 ? -1.127 -10.152 4.520 1.00 87.69 207 LYS A C 1
ATOM 1652 O O . LYS A 1 207 ? -2.101 -10.288 5.232 1.00 87.69 207 LYS A O 1
ATOM 1657 N N . ARG A 1 208 ? 0.061 -9.835 5.034 1.00 86.38 208 ARG A N 1
ATOM 1658 C CA . ARG A 1 208 ? 0.263 -9.561 6.468 1.00 86.38 208 ARG A CA 1
ATOM 1659 C C . ARG A 1 208 ? 0.036 -8.100 6.847 1.00 86.38 208 ARG A C 1
ATOM 1661 O O . ARG A 1 208 ? 0.054 -7.794 8.037 1.00 86.38 208 ARG A O 1
ATOM 1668 N N . THR A 1 209 ? -0.151 -7.204 5.880 1.00 89.88 209 THR A N 1
ATOM 1669 C CA . THR A 1 209 ? -0.420 -5.796 6.171 1.00 89.88 209 THR A CA 1
ATOM 1670 C C . THR A 1 209 ? -1.850 -5.651 6.707 1.00 89.88 209 THR A C 1
ATOM 1672 O O . THR A 1 209 ? -2.794 -6.068 6.032 1.00 89.88 209 THR A O 1
ATOM 1675 N N . PRO A 1 210 ? -2.038 -5.084 7.912 1.00 91.81 210 PRO A N 1
ATOM 1676 C CA . PRO A 1 210 ? -3.364 -4.914 8.495 1.00 91.81 210 PRO A CA 1
ATOM 1677 C C . PRO A 1 210 ? -4.198 -3.894 7.710 1.00 91.81 210 PRO A C 1
ATOM 1679 O O . PRO A 1 210 ? -3.662 -2.925 7.171 1.00 91.81 210 PRO A O 1
ATOM 1682 N N . LYS A 1 211 ? -5.524 -4.080 7.703 1.00 93.25 211 LYS A N 1
ATOM 1683 C CA . LYS A 1 211 ? -6.481 -3.070 7.225 1.00 93.25 211 LYS A CA 1
ATOM 1684 C C . LYS A 1 211 ? -6.371 -1.797 8.075 1.00 93.25 211 LYS A C 1
ATOM 1686 O O . LYS A 1 211 ? -5.989 -1.853 9.246 1.00 93.25 211 LYS A O 1
ATOM 1691 N N . ARG A 1 212 ? -6.734 -0.651 7.506 1.00 94.12 212 ARG A N 1
ATOM 1692 C CA . ARG A 1 212 ? -6.703 0.640 8.205 1.00 94.12 212 ARG A CA 1
ATOM 1693 C C . ARG A 1 212 ? -7.991 0.828 9.001 1.00 94.12 212 ARG A C 1
ATOM 1695 O O . ARG A 1 212 ? -9.078 0.622 8.467 1.00 94.12 212 ARG A O 1
ATOM 1702 N N . LEU A 1 213 ? -7.867 1.241 10.256 1.00 94.25 213 LEU A N 1
ATOM 1703 C CA . LEU A 1 213 ? -8.934 1.886 11.019 1.00 94.25 213 LEU A CA 1
ATOM 1704 C C . LEU A 1 213 ? -8.681 3.381 10.957 1.00 94.25 213 LEU A C 1
ATOM 1706 O O . LEU A 1 213 ? -7.569 3.833 11.224 1.00 94.25 213 LEU A O 1
ATOM 1710 N N . ILE A 1 214 ? -9.713 4.125 10.590 1.00 93.25 214 ILE A N 1
ATOM 1711 C CA . ILE A 1 214 ? -9.613 5.544 10.278 1.00 93.25 214 ILE A CA 1
ATOM 1712 C C . ILE A 1 214 ? -10.660 6.262 11.114 1.00 93.25 214 ILE A C 1
ATOM 1714 O O . ILE A 1 214 ? -11.818 5.851 11.155 1.00 93.25 214 ILE A O 1
ATOM 1718 N N . ASN A 1 215 ? -10.274 7.362 11.757 1.00 92.50 215 ASN A N 1
ATOM 1719 C CA . ASN A 1 215 ? -11.269 8.312 12.233 1.00 92.50 215 ASN A CA 1
ATOM 1720 C C . ASN A 1 215 ? -11.804 9.061 11.011 1.00 92.50 215 ASN A C 1
ATOM 1722 O O . ASN A 1 215 ? -11.132 9.945 10.484 1.00 92.50 215 ASN A O 1
ATOM 1726 N N . SER A 1 216 ? -12.994 8.699 10.532 1.00 92.88 216 SER A N 1
ATOM 1727 C CA . SER A 1 216 ? -13.521 9.253 9.281 1.00 92.88 216 SER A CA 1
ATOM 1728 C C . SER A 1 216 ? -13.893 10.734 9.390 1.00 92.88 216 SER A C 1
ATOM 1730 O O . SER A 1 216 ? -14.186 11.355 8.375 1.00 92.88 216 SER A O 1
ATOM 1732 N N . ALA A 1 217 ? -13.916 11.318 10.592 1.00 90.81 217 ALA A N 1
ATOM 1733 C CA . ALA A 1 217 ? -14.068 12.762 10.755 1.00 90.81 217 ALA A CA 1
ATOM 1734 C C . ALA A 1 217 ? -12.789 13.524 10.363 1.00 90.81 217 ALA A C 1
ATOM 1736 O O . ALA A 1 217 ? -12.852 14.727 10.100 1.00 90.81 217 ALA A O 1
ATOM 1737 N N . CYS A 1 218 ? -11.650 12.828 10.326 1.00 90.25 218 CYS A N 1
ATOM 1738 C CA . CYS A 1 218 ? -10.359 13.352 9.910 1.00 90.25 218 CYS A CA 1
ATOM 1739 C C . CYS A 1 218 ? -10.192 13.275 8.387 1.00 90.25 218 CYS A C 1
ATOM 1741 O O . CYS A 1 218 ? -10.785 12.447 7.702 1.00 90.25 218 CYS A O 1
ATOM 1743 N N . GLY A 1 219 ? -9.373 14.178 7.855 1.00 88.62 219 GLY A N 1
ATOM 1744 C CA . GLY A 1 219 ? -8.821 14.085 6.499 1.00 88.62 219 GLY A CA 1
ATOM 1745 C C . GLY A 1 219 ? -7.301 14.092 6.591 1.00 88.62 219 GLY A C 1
ATOM 1746 O O . GLY A 1 219 ? -6.754 13.764 7.642 1.00 88.62 219 GLY A O 1
ATOM 1747 N N . ALA A 1 220 ? -6.616 14.529 5.537 1.00 90.50 220 ALA A N 1
ATOM 1748 C CA . ALA A 1 220 ? -5.152 14.571 5.523 1.00 90.50 220 ALA A CA 1
ATOM 1749 C C . ALA A 1 220 ? -4.540 15.563 6.536 1.00 90.50 220 ALA A C 1
ATOM 1751 O O . ALA A 1 220 ? -3.367 15.455 6.870 1.00 90.50 220 ALA A O 1
ATOM 1752 N N . ASP A 1 221 ? -5.326 16.521 7.034 1.00 90.62 221 ASP A N 1
ATOM 1753 C CA . ASP A 1 221 ? -4.920 17.459 8.091 1.00 90.62 221 ASP A CA 1
ATOM 1754 C C . ASP A 1 221 ? -5.086 16.895 9.519 1.00 90.62 221 ASP A C 1
ATOM 1756 O O . ASP A 1 221 ? -4.745 17.571 10.487 1.00 90.62 221 ASP A O 1
ATOM 1760 N N . TYR A 1 222 ? -5.655 15.690 9.657 1.00 88.69 222 TYR A N 1
ATOM 1761 C CA . TYR A 1 222 ? -6.004 15.034 10.924 1.00 88.69 222 TYR A CA 1
ATOM 1762 C C . TYR A 1 222 ? -6.876 15.845 11.893 1.00 88.69 222 TYR A C 1
ATOM 1764 O O . TYR A 1 222 ? -7.086 15.446 13.037 1.00 88.69 222 TYR A O 1
ATOM 1772 N N . SER A 1 223 ? -7.482 16.933 11.425 1.00 85.88 223 SER A N 1
ATOM 1773 C CA . SER A 1 223 ? -8.483 17.682 12.171 1.00 85.88 223 SER A CA 1
ATOM 1774 C C . SER A 1 223 ? -9.826 16.957 12.105 1.00 85.88 223 SER A C 1
ATOM 1776 O O . SER A 1 223 ? -10.301 16.586 11.028 1.00 85.88 223 SER A O 1
ATOM 1778 N N . SER A 1 224 ? -10.432 16.716 13.268 1.00 81.88 224 SER A N 1
ATOM 1779 C CA . SER A 1 224 ? -11.748 16.081 13.348 1.00 81.88 224 SER A CA 1
ATOM 1780 C C . SER A 1 224 ? -12.862 17.127 13.292 1.00 81.88 224 SER A C 1
ATOM 1782 O O . SER A 1 224 ? -12.784 18.178 13.925 1.00 81.88 224 SER A O 1
ATOM 1784 N N . SER A 1 225 ? -13.922 16.827 12.544 1.00 68.88 225 SER A N 1
ATOM 1785 C CA . SER A 1 225 ? -15.151 17.629 12.502 1.00 68.88 225 SER A CA 1
ATOM 1786 C C . SER A 1 225 ? -16.365 16.759 12.840 1.00 68.88 225 SER A C 1
ATOM 1788 O O . SER A 1 225 ? -17.205 16.464 11.997 1.00 68.88 225 SER A O 1
ATOM 1790 N N . GLY A 1 226 ? -16.446 16.308 14.095 1.00 74.81 226 GLY A N 1
ATOM 1791 C CA . GLY A 1 226 ? -17.560 15.496 14.598 1.00 74.81 226 GLY A CA 1
ATOM 1792 C C . GLY A 1 226 ? -17.206 14.026 14.835 1.00 74.81 226 GLY A C 1
ATOM 1793 O O . GLY A 1 226 ? -16.058 13.688 15.109 1.00 74.81 226 GLY A O 1
ATOM 1794 N N . GLY A 1 227 ? -18.222 13.160 14.803 1.00 81.19 227 GLY A N 1
ATOM 1795 C CA . GLY A 1 227 ? -18.076 11.728 15.076 1.00 81.19 227 GLY A CA 1
ATOM 1796 C C . GLY A 1 227 ? -17.489 10.943 13.900 1.00 81.19 227 GLY A C 1
ATOM 1797 O O . GLY A 1 227 ? -17.690 11.301 12.741 1.00 81.19 227 GLY A O 1
ATOM 1798 N N . SER A 1 228 ? -16.795 9.845 14.204 1.00 89.81 228 SER A N 1
ATOM 1799 C CA . SER A 1 228 ? -16.359 8.878 13.192 1.00 89.81 228 SER A CA 1
ATOM 1800 C C . SER A 1 228 ? -17.511 7.956 12.796 1.00 89.81 228 SER A C 1
ATOM 1802 O O . SER A 1 228 ? -18.271 7.493 13.646 1.00 89.81 228 SER A O 1
ATOM 1804 N N . ASN A 1 229 ? -17.595 7.634 11.511 1.00 93.31 229 ASN A N 1
ATOM 1805 C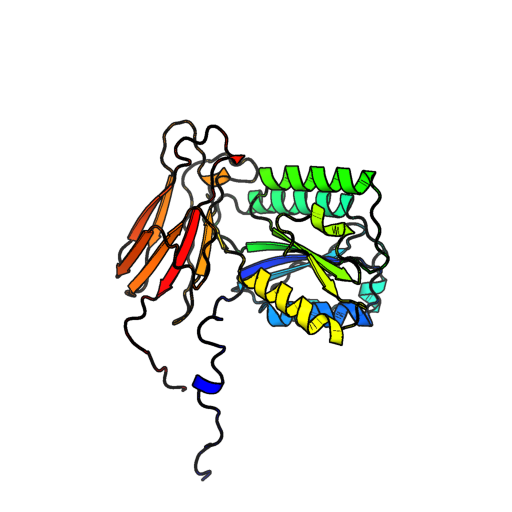 CA . ASN A 1 229 ? -18.538 6.670 10.965 1.00 93.31 229 ASN A CA 1
ATOM 1806 C C . ASN A 1 229 ? -18.054 5.240 11.230 1.00 93.31 229 ASN A C 1
ATOM 1808 O O . ASN A 1 229 ? -16.855 4.987 11.369 1.00 93.31 229 ASN A O 1
ATOM 1812 N N . SER A 1 230 ? -18.987 4.293 11.271 1.00 92.94 230 SER A N 1
ATOM 1813 C CA . SER A 1 230 ? -18.683 2.863 11.323 1.00 92.94 230 SER A CA 1
ATOM 1814 C C . SER A 1 230 ? -18.308 2.320 9.938 1.00 92.94 230 SER A C 1
ATOM 1816 O O . SER A 1 230 ? -18.443 2.993 8.915 1.00 92.94 230 SER A O 1
ATOM 1818 N N . PHE A 1 231 ? -17.828 1.080 9.902 1.00 92.69 231 PHE A N 1
ATOM 1819 C CA . PHE A 1 231 ? -17.725 0.287 8.682 1.00 92.69 231 PHE A CA 1
ATOM 1820 C C . PHE A 1 231 ? -18.079 -1.166 9.000 1.00 92.69 231 PHE A C 1
ATOM 1822 O O . PHE A 1 231 ? -17.982 -1.594 10.152 1.00 92.69 231 PHE A O 1
ATOM 1829 N N . GLU A 1 232 ? -18.500 -1.905 7.982 1.00 90.12 232 GLU A N 1
ATOM 1830 C CA . GLU A 1 232 ? -18.810 -3.327 8.090 1.00 90.12 232 GLU A CA 1
ATOM 1831 C C . GLU A 1 232 ? -17.734 -4.142 7.377 1.00 90.12 232 GLU A C 1
ATOM 1833 O O . GLU A 1 232 ? -17.259 -3.764 6.304 1.00 90.12 232 GLU A O 1
ATOM 1838 N N . ASP A 1 233 ? -17.358 -5.268 7.977 1.00 87.88 233 ASP A N 1
ATOM 1839 C CA . ASP A 1 233 ? -16.390 -6.206 7.419 1.00 87.88 233 ASP A CA 1
ATOM 1840 C C . ASP A 1 233 ? -16.830 -7.641 7.711 1.00 87.88 233 ASP A C 1
ATOM 1842 O O . ASP A 1 233 ? -17.573 -7.902 8.661 1.00 87.88 233 ASP A O 1
ATOM 1846 N N . TYR A 1 234 ? -16.362 -8.573 6.890 1.00 83.50 234 TYR A N 1
ATOM 1847 C CA . TYR A 1 234 ? -16.782 -9.968 6.927 1.00 83.50 234 TYR A CA 1
ATOM 1848 C C . TYR A 1 234 ? -15.617 -10.863 7.336 1.00 83.50 234 TYR A C 1
ATOM 1850 O O . TYR A 1 234 ? -14.489 -10.710 6.869 1.00 83.50 234 TYR A O 1
ATOM 1858 N N . LEU A 1 235 ? -15.904 -11.832 8.204 1.00 78.94 235 LEU A N 1
ATOM 1859 C CA . LEU A 1 235 ? -14.934 -12.826 8.651 1.00 78.94 235 LEU A CA 1
ATOM 1860 C C . LEU A 1 235 ? -15.237 -14.175 8.015 1.00 78.94 235 LEU A C 1
ATOM 1862 O O . LEU A 1 235 ? -16.365 -14.663 8.063 1.00 78.94 235 LEU A O 1
ATOM 1866 N N . GLU A 1 236 ? -14.206 -14.803 7.465 1.00 76.50 236 GLU A N 1
ATOM 1867 C CA . GLU A 1 236 ? -14.310 -16.175 6.983 1.00 76.50 236 GLU A CA 1
ATOM 1868 C C . GLU A 1 236 ? -14.323 -17.176 8.156 1.00 76.50 236 GLU A C 1
ATOM 1870 O O . GLU A 1 236 ? -13.680 -16.919 9.179 1.00 76.50 236 GLU A O 1
ATOM 1875 N N . PRO A 1 237 ? -14.961 -18.358 8.010 1.00 69.62 237 PRO A N 1
ATOM 1876 C CA . PRO A 1 237 ? -15.095 -19.376 9.064 1.00 69.62 237 PRO A CA 1
ATOM 1877 C C . PRO A 1 237 ? -13.801 -19.823 9.772 1.00 69.62 237 PRO A C 1
ATOM 1879 O O . PRO A 1 237 ? -13.850 -20.383 1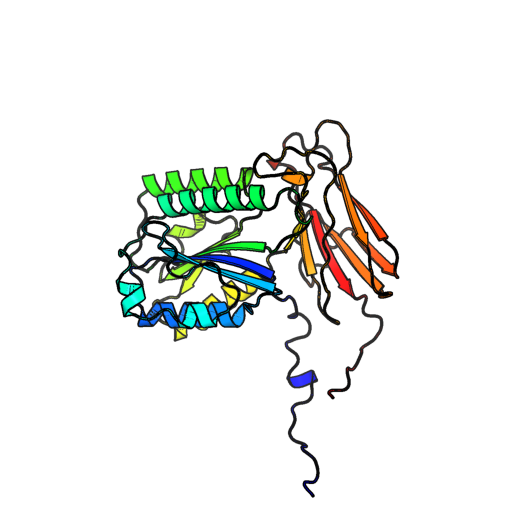0.866 1.00 69.62 237 PRO A O 1
ATOM 1882 N N . SER A 1 238 ? -12.630 -19.596 9.170 1.00 69.56 238 SER A N 1
ATOM 1883 C CA . SER A 1 238 ? -11.310 -19.863 9.766 1.00 69.56 238 SER A CA 1
ATOM 1884 C C . SER A 1 238 ? -10.326 -18.694 9.634 1.00 69.56 238 SER A C 1
ATOM 1886 O O . SER A 1 238 ? -9.137 -18.865 9.910 1.00 69.56 238 SER A O 1
ATOM 1888 N N . GLY A 1 239 ? -10.811 -17.521 9.223 1.00 74.25 239 GLY A N 1
ATOM 1889 C CA . GLY A 1 239 ? -10.003 -16.326 9.019 1.00 74.25 239 GLY A CA 1
ATOM 1890 C C . GLY A 1 239 ? -9.785 -15.533 10.308 1.00 74.25 239 GLY A C 1
ATOM 1891 O O . GLY A 1 239 ? -10.631 -15.505 11.205 1.00 74.25 239 GLY A O 1
ATOM 1892 N N . VAL A 1 240 ? -8.638 -14.861 10.379 1.00 81.19 240 VAL A N 1
ATOM 1893 C CA . VAL A 1 240 ? -8.377 -13.775 11.330 1.00 81.19 240 VAL A CA 1
ATOM 1894 C C . VAL A 1 240 ? -8.097 -12.532 10.505 1.00 81.19 240 VAL A C 1
ATOM 1896 O O . VAL A 1 240 ? -7.239 -12.570 9.625 1.00 81.19 240 VAL A O 1
ATOM 1899 N N . GLN A 1 241 ? -8.803 -11.444 10.792 1.00 86.81 241 GLN A N 1
ATOM 1900 C CA . GLN A 1 241 ? -8.585 -10.154 10.157 1.00 86.81 241 GLN A CA 1
ATOM 1901 C C . GLN A 1 241 ? -7.789 -9.250 11.095 1.00 86.81 241 GLN A C 1
ATOM 1903 O O . GLN A 1 241 ? -8.143 -9.103 12.268 1.00 86.81 241 GLN A O 1
ATOM 1908 N N . PHE A 1 242 ? -6.725 -8.639 10.573 1.00 90.12 242 PHE A N 1
ATOM 1909 C CA . PHE A 1 242 ? -5.939 -7.651 11.310 1.00 90.12 242 PHE A CA 1
ATOM 1910 C C . PHE A 1 242 ? -6.285 -6.238 10.876 1.00 90.12 242 PHE A C 1
ATOM 1912 O O . PHE A 1 242 ? -6.501 -5.972 9.689 1.00 90.12 242 PHE A O 1
ATOM 1919 N N . TYR A 1 243 ? -6.263 -5.342 11.854 1.00 93.12 243 TYR A N 1
ATOM 1920 C CA . TYR A 1 243 ? -6.512 -3.924 11.691 1.00 93.12 243 TYR A CA 1
ATOM 1921 C C . TYR A 1 243 ? -5.467 -3.103 12.445 1.00 93.12 243 TYR A C 1
ATOM 1923 O O . TYR A 1 243 ? -4.913 -3.561 13.447 1.00 93.12 243 TYR A O 1
ATOM 1931 N N . ARG A 1 244 ? -5.216 -1.883 11.975 1.00 94.12 244 ARG A N 1
ATOM 1932 C CA . ARG A 1 244 ? -4.313 -0.915 12.596 1.00 94.12 244 ARG A CA 1
ATOM 1933 C C . ARG A 1 244 ? -4.976 0.453 12.644 1.00 94.12 244 ARG A C 1
ATOM 1935 O O . ARG A 1 244 ? -5.454 0.930 11.622 1.00 94.12 244 ARG A O 1
ATOM 1942 N N . LEU A 1 245 ? -4.948 1.087 13.809 1.00 93.94 245 LEU A N 1
ATOM 1943 C CA . LEU A 1 245 ? -5.321 2.482 14.011 1.00 93.94 245 LEU A CA 1
ATOM 1944 C C . LEU A 1 245 ? -4.053 3.289 14.319 1.00 93.94 245 LEU A C 1
ATOM 1946 O O . LEU A 1 245 ? -3.382 3.030 15.323 1.00 93.94 245 LEU A O 1
ATOM 1950 N N . HIS A 1 246 ? -3.718 4.254 13.462 1.00 93.75 246 HIS A N 1
ATOM 1951 C CA . HIS A 1 246 ? -2.564 5.132 13.668 1.00 93.75 246 HIS A CA 1
ATOM 1952 C C . HIS A 1 246 ? -2.835 6.225 14.723 1.00 93.75 246 HIS A C 1
ATOM 1954 O O . HIS A 1 246 ? -3.954 6.744 14.757 1.00 93.75 246 HIS A O 1
ATOM 1960 N N . PRO A 1 247 ? -1.834 6.643 15.532 1.00 92.31 247 PRO A N 1
ATOM 1961 C CA . PRO A 1 247 ? -1.951 7.751 16.485 1.00 92.31 247 PRO A CA 1
ATOM 1962 C C . PRO A 1 247 ? -2.519 9.040 15.909 1.00 92.31 247 PRO A C 1
ATOM 1964 O O . PRO A 1 247 ? -3.267 9.715 16.603 1.00 92.31 247 PRO A O 1
ATOM 1967 N N . ASN A 1 248 ? -2.268 9.352 14.638 1.00 91.56 248 ASN A N 1
ATOM 1968 C CA . ASN A 1 248 ? -2.835 10.542 13.986 1.00 91.56 248 ASN A CA 1
ATOM 1969 C C . ASN A 1 248 ? -4.367 10.633 14.063 1.00 91.56 248 ASN A C 1
ATOM 1971 O O . ASN A 1 248 ? -4.912 11.725 13.970 1.00 91.56 248 ASN A O 1
ATOM 1975 N N . TYR A 1 249 ? -5.068 9.516 14.263 1.00 91.06 249 TYR A N 1
ATOM 1976 C CA . TYR A 1 249 ? -6.527 9.502 14.367 1.00 91.06 249 TYR A CA 1
ATOM 1977 C C . TYR A 1 249 ? -7.069 9.621 15.797 1.00 91.06 249 TYR A C 1
ATOM 1979 O O . TYR A 1 249 ? -8.273 9.826 15.962 1.00 91.06 249 TYR A O 1
ATOM 1987 N N . PHE A 1 250 ? -6.226 9.443 16.820 1.00 89.19 250 PHE A N 1
ATOM 1988 C CA . PHE A 1 250 ? -6.665 9.383 18.220 1.00 89.19 250 PHE A CA 1
ATOM 1989 C C . PHE A 1 250 ? -5.793 10.154 19.214 1.00 89.19 250 PHE A C 1
ATOM 1991 O O . PHE A 1 250 ? -6.171 10.277 20.377 1.00 89.19 250 PHE A O 1
ATOM 1998 N N . PHE A 1 251 ? -4.633 10.658 18.795 1.00 86.75 251 PHE A N 1
ATOM 1999 C CA . PHE A 1 251 ? -3.782 11.493 19.628 1.00 86.75 251 PHE A CA 1
ATOM 2000 C C . PHE A 1 251 ? -4.523 12.797 19.928 1.00 86.75 251 PHE A C 1
ATOM 2002 O O . PHE A 1 251 ? -4.739 13.619 19.039 1.00 86.75 251 PHE A O 1
ATOM 2009 N N . ASN A 1 252 ? -4.912 12.984 21.186 1.00 77.19 252 ASN A N 1
ATOM 2010 C CA . ASN A 1 252 ? -5.496 14.222 21.675 1.00 77.19 252 ASN A CA 1
ATOM 2011 C C . ASN A 1 252 ? -4.769 14.661 22.953 1.00 77.19 252 ASN A C 1
ATOM 2013 O O . ASN A 1 252 ? -4.496 13.837 23.824 1.00 77.19 252 ASN A O 1
ATOM 2017 N N . ARG A 1 253 ? -4.461 15.958 23.050 1.00 68.38 253 ARG A N 1
ATOM 2018 C CA . ARG A 1 253 ? -3.875 16.588 24.242 1.00 68.38 253 ARG A CA 1
ATOM 2019 C C . ARG A 1 253 ? -4.932 17.004 25.267 1.00 68.38 253 ARG A C 1
ATOM 2021 O O . ARG A 1 253 ? -4.605 17.121 26.440 1.00 68.38 253 ARG A O 1
ATOM 2028 N N . ASP A 1 254 ? -6.185 17.156 24.843 1.00 63.47 254 ASP A N 1
ATOM 2029 C CA . ASP A 1 254 ? -7.280 17.712 25.646 1.00 63.47 254 ASP A CA 1
ATOM 2030 C C . ASP A 1 254 ? -8.095 16.626 26.387 1.00 63.47 254 ASP A C 1
ATOM 2032 O O . ASP A 1 254 ? -9.318 16.699 26.480 1.00 63.47 254 ASP A O 1
ATOM 2036 N N . GLU A 1 255 ? -7.420 15.586 26.890 1.00 58.34 255 GLU A N 1
ATOM 2037 C CA . GLU A 1 255 ? -7.944 14.525 27.781 1.00 58.34 255 GLU A CA 1
ATOM 2038 C C . GLU A 1 255 ? -9.099 13.638 27.259 1.00 58.34 255 GLU A C 1
ATOM 2040 O O . GLU A 1 255 ? -9.465 12.659 27.916 1.00 58.34 255 GLU A O 1
ATOM 2045 N N . SER A 1 256 ? -9.671 13.890 26.076 1.00 71.00 256 SER A N 1
ATOM 2046 C CA . SER A 1 256 ? -10.720 13.015 25.537 1.00 71.00 256 SER A CA 1
ATOM 2047 C C . SER A 1 256 ? -10.134 11.668 25.098 1.00 71.00 256 SER A C 1
ATOM 2049 O O . SER A 1 256 ? -9.353 11.599 24.145 1.00 71.00 256 SER A O 1
ATOM 2051 N N . ILE A 1 257 ? -10.550 10.585 25.747 1.00 82.69 257 ILE A N 1
ATOM 2052 C CA . ILE A 1 257 ? -10.115 9.229 25.403 1.00 82.69 257 ILE A CA 1
ATOM 2053 C C . ILE A 1 257 ? -10.841 8.769 24.134 1.00 82.69 257 ILE A C 1
ATOM 2055 O O . ILE A 1 257 ? -12.074 8.718 24.098 1.00 82.69 257 ILE A O 1
ATOM 2059 N N . ALA A 1 258 ? -10.081 8.422 23.094 1.00 87.75 258 ALA A N 1
ATOM 2060 C CA . ALA A 1 258 ? -10.647 7.859 21.876 1.00 87.75 258 ALA A CA 1
ATOM 2061 C C . ALA A 1 258 ? -11.175 6.448 22.140 1.00 87.75 258 ALA A C 1
ATOM 2063 O O . ALA A 1 258 ? -10.600 5.693 22.922 1.00 87.75 258 ALA A O 1
ATOM 2064 N N . LYS A 1 259 ? -12.264 6.074 21.467 1.00 90.75 259 LYS A N 1
ATOM 2065 C CA . LYS A 1 259 ? -12.914 4.777 21.669 1.00 90.75 259 LYS A CA 1
ATOM 2066 C C . LYS A 1 259 ? -13.058 4.029 20.361 1.00 90.75 259 LYS A C 1
ATOM 2068 O O . LYS A 1 259 ? -13.575 4.574 19.390 1.00 90.75 259 LYS A O 1
ATOM 2073 N N . VAL A 1 260 ? -12.664 2.761 20.356 1.00 92.00 260 VAL A N 1
ATOM 2074 C CA . VAL A 1 260 ? -12.912 1.844 19.238 1.00 92.00 260 VAL A CA 1
ATOM 2075 C C . VAL A 1 260 ? -13.928 0.814 19.692 1.00 92.00 260 VAL A C 1
ATOM 2077 O O . VAL A 1 260 ? -13.686 0.102 20.659 1.00 92.00 260 VAL A O 1
ATOM 2080 N N . THR A 1 261 ? -15.064 0.726 19.004 1.00 92.94 261 THR A N 1
ATOM 2081 C CA . THR A 1 261 ? -16.110 -0.253 19.324 1.00 92.94 261 THR A CA 1
ATOM 2082 C C . THR A 1 261 ? -16.205 -1.291 18.221 1.00 92.94 261 THR A C 1
ATOM 2084 O O . THR A 1 261 ? -16.391 -0.952 17.057 1.00 92.94 261 THR A O 1
ATOM 2087 N N . VAL A 1 262 ? -16.099 -2.561 18.599 1.00 91.56 262 VAL A N 1
ATOM 2088 C CA . VAL A 1 262 ? -16.328 -3.711 17.726 1.00 91.56 262 VAL A CA 1
ATOM 2089 C C . VAL A 1 262 ? -17.673 -4.317 18.094 1.00 91.56 262 VAL A C 1
ATOM 2091 O O . VAL A 1 262 ? -17.908 -4.651 19.254 1.00 91.56 262 VAL A O 1
ATOM 2094 N N . GLN A 1 263 ? -18.552 -4.480 17.110 1.00 89.31 263 GLN A N 1
ATOM 2095 C CA . GLN A 1 263 ? -19.880 -5.054 17.300 1.00 89.31 263 GLN A CA 1
ATOM 2096 C C . GLN A 1 263 ? -20.085 -6.225 16.342 1.00 89.31 263 GLN A C 1
ATOM 2098 O O . GLN A 1 263 ? -19.886 -6.096 15.138 1.00 89.31 263 GLN A O 1
ATOM 2103 N N . GLY A 1 264 ? -20.495 -7.373 16.882 1.00 82.62 264 GLY A N 1
ATOM 2104 C CA . GLY A 1 264 ? -20.895 -8.521 16.074 1.00 82.62 264 GLY A CA 1
ATOM 2105 C C . GLY A 1 264 ? -22.352 -8.401 15.632 1.00 82.62 264 GLY A C 1
ATOM 2106 O O . GLY A 1 264 ? -23.233 -8.302 16.480 1.00 82.62 264 GLY A O 1
ATOM 2107 N N . SER A 1 265 ? -22.620 -8.449 14.327 1.00 72.31 265 SER A N 1
ATOM 2108 C CA . SER A 1 265 ? -23.982 -8.376 13.770 1.00 72.31 265 SER A CA 1
ATOM 2109 C C . SER A 1 265 ? -24.694 -9.734 13.689 1.00 72.31 265 SER A C 1
ATOM 2111 O O . SER A 1 265 ? -25.913 -9.780 13.546 1.00 72.31 265 SER A O 1
ATOM 2113 N N . SER A 1 266 ? -23.965 -10.852 13.800 1.00 62.84 266 SER A N 1
ATOM 2114 C CA . SER A 1 266 ? -24.448 -12.163 13.346 1.00 62.84 266 SER A CA 1
ATOM 2115 C C . SER A 1 266 ? -24.351 -13.288 14.383 1.00 62.84 266 SER A C 1
ATOM 2117 O O . SER A 1 266 ? -23.831 -14.345 14.049 1.00 62.84 266 SER A O 1
ATOM 2119 N N . GLY A 1 267 ? -24.777 -13.089 15.639 1.00 63.53 267 GLY A N 1
ATOM 2120 C CA . GLY A 1 267 ? -24.937 -14.156 16.661 1.00 63.53 267 GLY A CA 1
ATOM 2121 C C . GLY A 1 267 ? -23.716 -15.053 16.961 1.00 63.53 267 GLY A C 1
ATOM 2122 O O . GLY A 1 267 ? -23.809 -15.975 17.767 1.00 63.53 267 GLY A O 1
ATOM 2123 N N . GLY A 1 268 ? -22.586 -14.807 16.303 1.00 69.56 268 GLY A N 1
ATOM 2124 C CA . GLY A 1 268 ? -21.371 -15.594 16.354 1.00 69.56 268 GLY A CA 1
ATOM 2125 C C . GLY A 1 268 ? -20.501 -15.165 17.520 1.00 69.56 268 GLY A C 1
ATOM 2126 O O . GLY A 1 268 ? -20.565 -14.028 17.992 1.00 69.56 268 GLY A O 1
ATOM 2127 N N . ASN A 1 269 ? -19.671 -16.099 17.973 1.00 81.00 269 ASN A N 1
ATOM 2128 C CA . ASN A 1 269 ? -18.683 -15.831 19.002 1.00 81.00 269 ASN A CA 1
ATOM 2129 C C . ASN A 1 269 ? -17.415 -15.307 18.333 1.00 81.00 269 ASN A C 1
ATOM 2131 O O . ASN A 1 269 ? -16.725 -16.061 17.646 1.00 81.00 269 ASN A O 1
ATOM 2135 N N . PHE A 1 270 ? -17.097 -14.034 18.536 1.00 85.25 270 PHE A N 1
ATOM 2136 C CA . PHE A 1 270 ? -15.881 -13.422 18.008 1.00 85.25 270 PHE A CA 1
ATOM 2137 C C . PHE A 1 270 ? -14.841 -13.316 19.110 1.00 85.25 270 PHE A C 1
ATOM 2139 O O . PHE A 1 270 ? -15.152 -12.895 20.221 1.00 85.25 270 PHE A O 1
ATOM 2146 N N . ARG A 1 271 ? -13.599 -13.671 18.795 1.00 87.75 271 ARG A N 1
ATOM 2147 C CA . ARG A 1 271 ? -12.430 -13.372 19.613 1.00 87.75 271 ARG A CA 1
ATOM 2148 C C . ARG A 1 271 ? -11.784 -12.108 19.065 1.00 87.75 271 ARG A C 1
ATOM 2150 O O . ARG A 1 271 ? -11.374 -12.076 17.906 1.00 87.75 271 ARG A O 1
ATOM 2157 N N . ILE A 1 272 ? -11.680 -11.096 19.912 1.00 89.25 272 ILE A N 1
ATOM 2158 C CA . ILE A 1 272 ? -11.034 -9.824 19.608 1.00 89.25 272 ILE A CA 1
ATOM 2159 C C . ILE A 1 272 ? -9.802 -9.722 20.494 1.00 89.25 272 ILE A C 1
ATOM 2161 O O . ILE A 1 272 ? -9.912 -9.916 21.700 1.00 89.25 272 ILE A O 1
ATOM 2165 N N . CYS A 1 273 ? -8.646 -9.423 19.915 1.00 88.19 273 CYS A N 1
ATOM 2166 C CA . CYS A 1 273 ? -7.437 -9.121 20.673 1.00 88.19 273 CYS A CA 1
ATOM 2167 C C . CYS A 1 273 ? -6.866 -7.770 20.254 1.00 88.19 273 CYS A C 1
ATOM 2169 O O . CYS A 1 273 ? -6.948 -7.412 19.077 1.00 88.19 273 CYS A O 1
ATOM 2171 N N . SER A 1 274 ? -6.268 -7.060 21.204 1.00 89.06 274 SER A N 1
ATOM 2172 C CA . SER A 1 274 ? -5.606 -5.772 21.003 1.00 89.06 274 SER A CA 1
ATOM 2173 C C . SER A 1 274 ? -4.129 -5.836 21.408 1.00 89.06 274 SER A C 1
ATOM 2175 O O . SER A 1 274 ? -3.716 -6.656 22.233 1.00 89.06 274 SER A O 1
ATOM 2177 N N . SER A 1 275 ? -3.305 -4.989 20.789 1.00 87.94 275 SER A N 1
ATOM 2178 C CA . SER A 1 275 ? -1.902 -4.788 21.164 1.00 87.94 275 SER A CA 1
ATOM 2179 C C . SER A 1 275 ? -1.380 -3.440 20.668 1.00 87.94 275 SER A C 1
ATOM 2181 O O . SER A 1 275 ? -1.903 -2.879 19.707 1.00 87.94 275 SER A O 1
ATOM 2183 N N . ARG A 1 276 ? -0.322 -2.935 21.309 1.00 86.06 276 ARG A N 1
ATOM 2184 C CA . ARG A 1 276 ? 0.490 -1.806 20.812 1.00 86.06 276 ARG A CA 1
ATOM 2185 C C . ARG A 1 276 ? 1.633 -2.249 19.897 1.00 86.06 276 ARG A C 1
ATOM 2187 O O . ARG A 1 276 ? 2.229 -1.440 19.202 1.00 86.06 276 ARG A O 1
ATOM 2194 N N . ASN A 1 277 ? 1.889 -3.555 19.843 1.00 82.31 277 ASN A N 1
ATOM 2195 C CA . ASN A 1 277 ? 2.852 -4.171 18.940 1.00 82.31 277 ASN A CA 1
ATOM 2196 C C . ASN A 1 277 ? 2.139 -4.850 17.769 1.00 82.31 277 ASN A C 1
ATOM 2198 O O . ASN A 1 277 ? 0.976 -5.247 17.885 1.00 82.31 277 ASN A O 1
ATOM 2202 N N . HIS A 1 278 ? 2.859 -5.042 16.661 1.00 75.75 278 HIS A N 1
ATOM 2203 C CA . HIS A 1 278 ? 2.347 -5.791 15.516 1.00 75.75 278 HIS A CA 1
ATOM 2204 C C . HIS A 1 278 ? 1.820 -7.164 15.947 1.00 75.75 278 HIS A C 1
ATOM 2206 O O . HIS A 1 278 ? 2.530 -7.970 16.552 1.00 75.75 278 HIS A O 1
ATOM 2212 N N . LEU A 1 279 ? 0.560 -7.431 15.608 1.00 70.19 279 LEU A N 1
ATOM 2213 C CA . LEU A 1 279 ? -0.065 -8.726 15.833 1.00 70.19 279 LEU A CA 1
ATOM 2214 C C . LEU A 1 279 ? 0.234 -9.666 14.664 1.00 70.19 279 LEU A C 1
ATOM 2216 O O . LEU A 1 279 ? 0.223 -9.280 13.495 1.00 70.19 279 LEU A O 1
ATOM 2220 N N . HIS A 1 280 ? 0.475 -10.931 14.991 1.00 67.56 280 HIS A N 1
ATOM 2221 C CA . HIS A 1 280 ? 0.691 -12.002 14.026 1.00 67.56 280 HIS A CA 1
ATOM 2222 C C . HIS A 1 280 ? -0.239 -13.165 14.350 1.00 67.56 280 HIS A C 1
ATOM 2224 O O . HIS A 1 280 ? -0.535 -13.388 15.518 1.00 67.56 280 HIS A O 1
ATOM 2230 N N . ILE A 1 281 ? -0.624 -13.950 13.335 1.00 56.59 281 ILE A N 1
ATOM 2231 C CA . ILE A 1 281 ? -1.579 -15.078 13.422 1.00 56.59 281 ILE A CA 1
ATOM 2232 C C . ILE A 1 281 ? -1.231 -16.103 14.526 1.00 56.59 281 ILE A C 1
ATOM 2234 O O . ILE A 1 281 ? -2.114 -16.805 14.999 1.00 56.59 281 ILE A O 1
ATOM 2238 N N . ASN A 1 282 ? 0.012 -16.128 15.020 1.00 53.50 282 ASN A N 1
ATOM 2239 C CA . ASN A 1 282 ? 0.476 -17.023 16.086 1.00 53.50 282 ASN A CA 1
ATOM 2240 C C . ASN A 1 282 ? 1.229 -16.304 17.217 1.00 53.50 282 ASN A C 1
ATOM 2242 O O . ASN A 1 282 ? 2.010 -16.936 17.927 1.00 53.50 282 ASN A O 1
ATOM 2246 N N . SER A 1 283 ? 1.062 -14.988 17.371 1.00 53.97 283 SER A N 1
ATOM 2247 C CA . SER A 1 283 ? 1.717 -14.284 18.475 1.00 53.97 283 SER A CA 1
ATOM 2248 C C . SER A 1 283 ? 1.123 -14.769 19.794 1.00 53.97 283 SER A C 1
ATOM 2250 O O . SER A 1 283 ? -0.057 -14.591 20.029 1.00 53.97 283 SER A O 1
ATOM 2252 N N . THR A 1 284 ? 1.903 -15.372 20.686 1.00 52.06 284 THR A N 1
ATOM 2253 C CA . THR A 1 284 ? 1.446 -15.622 22.067 1.00 52.06 284 THR A CA 1
ATOM 2254 C C . THR A 1 284 ? 1.429 -14.339 22.902 1.00 52.06 284 THR A C 1
ATOM 2256 O O . THR A 1 284 ? 0.942 -14.339 24.027 1.00 52.06 284 THR A O 1
ATOM 2259 N N . VAL A 1 285 ? 1.939 -13.240 22.338 1.00 53.38 285 VAL A N 1
ATOM 2260 C CA . VAL A 1 285 ? 1.985 -11.895 22.917 1.00 53.38 285 VAL A CA 1
ATOM 2261 C C . VAL A 1 285 ? 0.705 -11.144 22.534 1.00 53.38 285 VAL A C 1
ATOM 2263 O O . VAL A 1 285 ? 0.741 -10.099 21.887 1.00 53.38 285 VAL A O 1
ATOM 2266 N N . TYR A 1 286 ? -0.451 -11.721 22.864 1.00 59.03 286 TYR A N 1
ATOM 2267 C CA . TYR A 1 286 ? -1.701 -10.966 22.889 1.00 59.03 286 TYR A CA 1
ATOM 2268 C C . TYR A 1 286 ? -1.856 -10.422 24.301 1.00 59.03 286 TYR A C 1
ATOM 2270 O O . TYR A 1 286 ? -2.029 -11.201 25.237 1.00 59.03 286 TYR A O 1
ATOM 2278 N N . THR A 1 287 ? -1.741 -9.109 24.469 1.00 60.69 287 THR A N 1
ATOM 2279 C CA . THR A 1 287 ? -1.774 -8.506 25.804 1.00 60.69 287 THR A CA 1
ATOM 2280 C C . THR A 1 287 ? -3.189 -8.538 26.382 1.00 60.69 287 THR A C 1
ATOM 2282 O O . THR A 1 287 ? -3.342 -8.760 27.577 1.00 60.69 287 THR A O 1
ATOM 2285 N N . GLU A 1 288 ? -4.223 -8.418 25.538 1.00 74.75 288 GLU A N 1
ATOM 2286 C CA . GLU A 1 288 ? -5.630 -8.450 25.957 1.00 74.75 288 GLU A CA 1
ATOM 2287 C C . GLU A 1 288 ? -6.506 -9.090 24.865 1.00 74.75 288 GLU A C 1
ATOM 2289 O O . GLU A 1 288 ? -6.551 -8.610 23.732 1.00 74.75 288 GLU A O 1
ATOM 2294 N N . CYS A 1 289 ? -7.197 -10.192 25.180 1.00 86.25 289 CYS A N 1
ATOM 2295 C CA . CYS A 1 289 ? -8.172 -10.827 24.287 1.00 86.25 289 CYS A CA 1
ATOM 2296 C C . CYS A 1 289 ? -9.516 -11.002 24.996 1.00 86.25 289 CYS A C 1
ATOM 2298 O O . CYS A 1 289 ? -9.573 -11.583 26.079 1.00 86.25 289 CYS A O 1
ATOM 2300 N N . THR A 1 290 ? -10.599 -10.635 24.320 1.00 87.81 290 THR A N 1
ATOM 2301 C CA . THR A 1 290 ? -11.973 -10.771 24.809 1.00 87.81 290 THR A CA 1
ATOM 2302 C C . THR A 1 290 ? -12.806 -11.547 23.795 1.00 87.81 290 THR A C 1
ATOM 2304 O O . THR A 1 290 ? -12.615 -11.422 22.585 1.00 87.81 290 THR A O 1
ATOM 2307 N N . THR A 1 291 ? -13.741 -12.367 24.276 1.00 87.38 291 THR A N 1
ATOM 2308 C CA . THR A 1 291 ? -14.749 -13.001 23.415 1.00 87.38 291 THR A CA 1
ATOM 2309 C C . THR A 1 291 ? -16.072 -12.258 23.546 1.00 87.38 291 THR A C 1
ATOM 2311 O O . THR A 1 291 ? -16.524 -12.017 24.663 1.00 87.38 291 THR A O 1
ATOM 2314 N N . ILE A 1 292 ? -16.702 -11.926 22.421 1.00 85.81 292 ILE A N 1
ATOM 2315 C CA . ILE A 1 292 ? -18.058 -11.368 22.366 1.00 85.81 292 ILE A CA 1
ATOM 2316 C C . ILE A 1 292 ? -19.019 -12.355 21.701 1.00 85.81 292 ILE A C 1
ATOM 2318 O O . ILE A 1 292 ? -18.639 -13.053 20.764 1.00 85.81 292 ILE A O 1
ATOM 2322 N N . SER A 1 293 ? -20.268 -12.377 22.163 1.00 80.38 293 SER A N 1
ATOM 2323 C CA . SER A 1 293 ? -21.349 -13.234 21.654 1.00 80.38 293 SER A CA 1
ATOM 2324 C C . SER A 1 293 ? -22.574 -12.370 21.352 1.00 80.38 293 SER A C 1
ATOM 2326 O O . SER A 1 293 ? -23.424 -12.183 22.215 1.00 80.38 293 SER A O 1
ATOM 2328 N N . GLY A 1 294 ? -22.622 -11.756 20.165 1.00 69.81 294 GLY A N 1
ATOM 2329 C CA . GLY A 1 294 ? -23.704 -10.832 19.771 1.00 69.81 294 GLY A CA 1
ATOM 2330 C C . GLY A 1 294 ? -23.718 -9.465 20.480 1.00 69.81 294 GLY A C 1
ATOM 2331 O O . GLY A 1 294 ? -24.587 -8.646 20.199 1.00 69.81 294 GLY A O 1
ATOM 2332 N N . ASN A 1 295 ? -22.749 -9.199 21.360 1.00 78.38 295 ASN A N 1
ATOM 2333 C CA . ASN A 1 295 ? -22.584 -7.925 22.066 1.00 78.38 295 ASN A CA 1
ATOM 2334 C C . ASN A 1 295 ? -21.481 -7.067 21.427 1.00 78.38 295 ASN A C 1
ATOM 2336 O O . ASN A 1 295 ? -20.677 -7.557 20.632 1.00 78.38 295 ASN A O 1
ATOM 2340 N N . SER A 1 296 ? -21.418 -5.791 21.805 1.00 87.56 296 SER A N 1
ATOM 2341 C CA . SER A 1 296 ? -20.305 -4.901 21.470 1.00 87.56 296 SER A CA 1
ATOM 2342 C C . SER A 1 296 ? -19.191 -4.971 22.516 1.00 87.56 296 SER A C 1
ATOM 2344 O O . SER A 1 296 ? -19.453 -5.151 23.705 1.00 87.56 296 SER A O 1
ATOM 2346 N N . HIS A 1 297 ? -17.952 -4.760 22.087 1.00 89.69 297 HIS A N 1
ATOM 2347 C CA . HIS A 1 297 ? -16.814 -4.523 22.969 1.00 89.69 297 HIS A CA 1
ATOM 2348 C C . HIS A 1 297 ? -16.112 -3.230 22.564 1.00 89.69 297 HIS A C 1
ATOM 2350 O O . HIS A 1 297 ? -15.853 -3.003 21.382 1.00 89.69 297 HIS A O 1
ATOM 2356 N N . THR A 1 298 ? -15.833 -2.383 23.551 1.00 90.94 298 THR A N 1
ATOM 2357 C CA . THR A 1 298 ? -15.236 -1.063 23.356 1.00 90.94 298 THR A CA 1
ATOM 2358 C C . THR A 1 298 ? -13.873 -1.014 24.024 1.00 90.94 298 THR A C 1
ATOM 2360 O O . THR A 1 298 ? -13.733 -1.407 25.181 1.00 90.94 298 THR A O 1
ATOM 2363 N N . PHE A 1 299 ? -12.893 -0.511 23.283 1.00 84.81 299 PHE A N 1
ATOM 2364 C CA . PHE A 1 299 ? -11.538 -0.245 23.733 1.00 84.81 299 PHE A CA 1
ATOM 2365 C C . PHE A 1 299 ? -11.361 1.250 23.928 1.00 84.81 299 PHE A C 1
ATOM 2367 O O . PHE A 1 299 ? -11.670 2.028 23.022 1.00 84.81 299 PHE A O 1
ATOM 2374 N N . ASP A 1 300 ? -10.807 1.626 25.070 1.00 89.00 300 ASP A N 1
ATOM 2375 C CA . ASP A 1 300 ? -10.279 2.962 25.289 1.00 89.00 300 ASP A CA 1
ATOM 2376 C C . ASP A 1 300 ? -8.854 3.021 24.717 1.00 89.00 300 ASP A C 1
ATOM 2378 O O . ASP A 1 300 ? -8.004 2.175 25.001 1.00 89.00 300 ASP A O 1
ATOM 2382 N N . VAL A 1 301 ? -8.600 4.006 23.861 1.00 88.19 301 VAL A N 1
ATOM 2383 C CA . VAL A 1 301 ? -7.345 4.167 23.129 1.00 88.19 301 VAL A CA 1
ATOM 2384 C C . VAL A 1 301 ? -6.762 5.526 23.473 1.00 88.19 301 VAL A C 1
ATOM 2386 O O . VAL A 1 301 ? -7.301 6.569 23.112 1.00 88.19 301 VAL A O 1
ATOM 2389 N N . SER A 1 302 ? -5.634 5.511 24.171 1.00 86.38 302 SER A N 1
ATOM 2390 C CA . SER A 1 302 ? -4.854 6.709 24.478 1.00 86.38 302 SER A CA 1
ATOM 2391 C C . SER A 1 302 ? -3.382 6.494 24.141 1.00 86.38 302 SER A C 1
ATOM 2393 O O . SER A 1 302 ? -2.943 5.364 23.917 1.00 86.38 302 SER A O 1
ATOM 2395 N N . CYS A 1 303 ? -2.617 7.579 24.105 1.00 84.56 303 CYS A N 1
ATOM 2396 C CA . CYS A 1 303 ? -1.163 7.537 23.967 1.00 84.56 303 CYS A CA 1
ATOM 2397 C C . CYS A 1 303 ? -0.435 7.465 25.319 1.00 84.56 303 CYS A C 1
ATOM 2399 O O . CYS A 1 303 ? 0.782 7.632 25.360 1.00 84.56 303 CYS A O 1
ATOM 2401 N N . MET A 1 304 ? -1.171 7.194 26.408 1.00 79.50 304 MET A N 1
ATOM 2402 C CA . MET A 1 304 ? -0.661 7.222 27.783 1.00 79.50 304 MET A CA 1
ATOM 2403 C C . MET A 1 304 ? 0.130 8.521 28.034 1.00 79.50 304 MET A C 1
ATOM 2405 O O . MET A 1 304 ? -0.416 9.598 27.811 1.00 79.50 304 MET A O 1
ATOM 2409 N N . ASP A 1 305 ? 1.405 8.417 28.418 1.00 76.50 305 ASP A N 1
ATOM 2410 C CA . ASP A 1 305 ? 2.281 9.546 28.757 1.00 76.50 305 ASP A CA 1
ATOM 2411 C C . ASP A 1 305 ? 3.120 10.064 27.567 1.00 76.50 305 ASP A C 1
ATOM 2413 O O . ASP A 1 305 ? 4.090 10.803 27.755 1.00 76.50 305 ASP A O 1
ATOM 2417 N N . ALA A 1 306 ? 2.820 9.655 26.327 1.00 82.75 306 ALA A N 1
ATOM 2418 C CA . ALA A 1 306 ? 3.598 10.096 25.171 1.00 82.75 306 ALA A CA 1
ATOM 2419 C C . ALA A 1 306 ? 3.397 11.600 24.900 1.00 82.75 306 ALA A C 1
ATOM 2421 O O . ALA A 1 306 ? 2.341 12.041 24.454 1.00 82.75 306 ALA A O 1
ATOM 2422 N N . GLU A 1 307 ? 4.458 12.384 25.102 1.00 81.00 307 GLU A N 1
ATOM 2423 C CA . GLU A 1 307 ? 4.470 13.842 24.891 1.00 81.00 307 GLU A CA 1
ATOM 2424 C C . GLU A 1 307 ? 4.295 14.249 23.412 1.00 81.00 307 GLU A C 1
ATOM 2426 O O . GLU A 1 307 ? 3.734 15.302 23.085 1.00 81.00 307 GLU A O 1
ATOM 2431 N N . TYR A 1 308 ? 4.757 13.392 22.499 1.00 83.94 308 TYR A N 1
ATOM 2432 C CA . TYR A 1 308 ? 4.722 13.620 21.057 1.00 83.94 308 TYR A CA 1
ATOM 2433 C C . TYR A 1 308 ? 4.064 12.454 20.330 1.00 83.94 308 TYR A C 1
ATOM 2435 O O . TYR A 1 308 ? 4.244 11.295 20.700 1.00 83.94 308 TYR A O 1
ATOM 2443 N N . ILE A 1 309 ? 3.372 12.766 19.234 1.00 86.44 309 ILE A N 1
ATOM 2444 C CA . ILE A 1 309 ? 2.620 11.785 18.450 1.00 86.44 309 ILE A CA 1
ATOM 2445 C C . ILE A 1 309 ? 3.495 10.665 17.876 1.00 86.44 309 ILE A C 1
ATOM 2447 O O . ILE A 1 309 ? 3.109 9.505 17.940 1.00 86.44 309 ILE A O 1
ATOM 2451 N N . HIS A 1 310 ? 4.715 10.980 17.432 1.00 82.75 310 HIS A N 1
ATOM 2452 C CA . HIS A 1 310 ? 5.671 9.997 16.909 1.00 82.75 310 HIS A CA 1
ATOM 2453 C C . HIS A 1 310 ? 6.215 9.031 17.979 1.00 82.75 310 HIS A C 1
ATOM 2455 O O . HIS A 1 310 ? 6.880 8.057 17.639 1.00 82.75 310 HIS A O 1
ATOM 2461 N N . LYS A 1 311 ? 5.978 9.305 19.272 1.00 86.31 311 LYS A N 1
ATOM 2462 C CA . LYS A 1 311 ? 6.286 8.391 20.387 1.00 86.31 311 LYS A CA 1
ATOM 2463 C C . LYS A 1 311 ? 5.072 7.573 20.828 1.00 86.31 311 LYS A C 1
ATOM 2465 O O . LYS A 1 311 ? 5.193 6.763 21.741 1.00 86.31 311 LYS A O 1
ATOM 2470 N N . CYS A 1 312 ? 3.903 7.820 20.242 1.00 89.25 312 CYS A N 1
ATOM 2471 C CA . CYS A 1 312 ? 2.711 7.043 20.517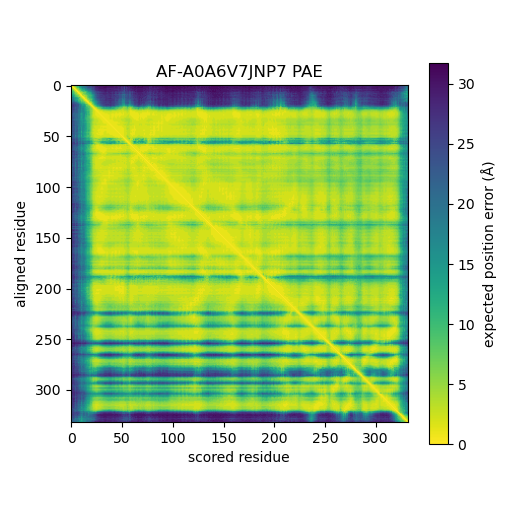 1.00 89.25 312 CYS A CA 1
ATOM 2472 C C . CYS A 1 312 ? 2.678 5.819 19.608 1.00 89.25 312 CYS A C 1
ATOM 2474 O O . CYS A 1 312 ? 2.786 5.939 18.390 1.00 89.25 312 CYS A O 1
ATOM 2476 N N . ASP A 1 313 ? 2.487 4.641 20.192 1.00 89.06 313 ASP A N 1
ATOM 2477 C CA . ASP A 1 313 ? 2.370 3.420 19.407 1.00 89.06 313 ASP A CA 1
ATOM 2478 C C . ASP A 1 313 ? 0.953 3.258 18.826 1.00 89.06 313 ASP A C 1
ATOM 2480 O O . ASP A 1 313 ? -0.052 3.497 19.520 1.00 89.06 313 ASP A O 1
ATOM 2484 N N . PRO A 1 314 ? 0.833 2.796 17.568 1.00 92.00 314 PRO A N 1
ATOM 2485 C CA . PRO A 1 314 ? -0.455 2.470 16.974 1.00 92.00 314 PRO A CA 1
ATOM 2486 C C . PRO A 1 314 ? -1.168 1.356 17.743 1.00 92.00 314 PRO A C 1
ATOM 2488 O O . PRO A 1 314 ? -0.559 0.520 18.411 1.00 92.00 314 PRO A O 1
ATOM 2491 N N . LEU A 1 315 ? -2.492 1.323 17.618 1.00 91.56 315 LEU A N 1
ATOM 2492 C CA . LEU A 1 315 ? -3.294 0.204 18.097 1.00 91.56 315 LEU A CA 1
ATOM 2493 C C . LEU A 1 315 ? -3.427 -0.830 16.978 1.00 91.56 315 LEU A C 1
ATOM 2495 O O . LEU A 1 315 ? -3.904 -0.515 15.889 1.00 91.56 315 LEU A O 1
ATOM 2499 N N . TYR A 1 316 ? -3.077 -2.075 17.273 1.00 92.06 316 TYR A N 1
ATOM 2500 C CA . TYR A 1 316 ? -3.354 -3.227 16.425 1.00 92.06 316 TYR A CA 1
ATOM 2501 C C . TYR A 1 316 ? -4.507 -4.034 17.005 1.00 92.06 316 TYR A C 1
ATOM 2503 O O . TYR A 1 316 ? -4.521 -4.331 18.199 1.00 92.06 316 TYR A O 1
ATOM 2511 N N . LEU A 1 317 ? -5.446 -4.427 16.146 1.00 91.12 317 LEU A N 1
ATOM 2512 C CA . LEU A 1 317 ? -6.542 -5.326 16.488 1.00 91.12 317 LEU A CA 1
ATOM 2513 C C . LEU A 1 317 ? -6.479 -6.583 15.628 1.00 91.12 317 LEU A C 1
ATOM 2515 O O . LEU A 1 317 ? -6.174 -6.525 14.438 1.00 91.12 317 LEU A O 1
ATOM 2519 N N . SER A 1 318 ? -6.818 -7.719 16.224 1.00 89.44 318 SER A N 1
ATOM 2520 C CA . SER A 1 318 ? -7.088 -8.961 15.505 1.00 89.44 318 SER A CA 1
ATOM 2521 C C . SER A 1 318 ? -8.478 -9.457 15.864 1.00 89.44 318 SER A C 1
ATOM 2523 O O . SER A 1 318 ? -8.796 -9.563 17.050 1.00 89.44 318 SER A O 1
ATOM 2525 N N . ILE A 1 319 ? -9.286 -9.770 14.857 1.00 88.88 319 ILE A N 1
ATOM 2526 C CA . ILE A 1 319 ? -10.651 -10.266 15.032 1.00 88.88 319 ILE A CA 1
ATOM 2527 C C . ILE A 1 319 ? -10.778 -11.581 14.274 1.00 88.88 319 ILE A C 1
ATOM 2529 O O . ILE A 1 319 ? -10.486 -11.651 13.082 1.00 88.88 319 ILE A O 1
ATOM 2533 N N . GLY A 1 320 ? -11.211 -12.630 14.963 1.00 87.25 320 GLY A N 1
ATOM 2534 C CA . GLY A 1 320 ? -11.478 -13.932 14.362 1.00 87.25 320 GLY A CA 1
ATOM 2535 C C . GLY A 1 320 ? -12.652 -14.621 15.038 1.00 87.25 320 GLY A C 1
ATOM 2536 O O . GLY A 1 320 ? -13.099 -14.215 16.111 1.00 87.25 320 GLY A O 1
ATOM 2537 N N . LEU A 1 321 ? -13.159 -15.683 14.425 1.00 81.94 321 LEU A N 1
ATOM 2538 C CA . LEU A 1 321 ? -14.187 -16.510 15.051 1.00 81.94 321 LEU A CA 1
ATOM 2539 C C . LEU A 1 321 ? -13.578 -17.350 16.178 1.00 81.94 321 LEU A C 1
ATOM 2541 O O . LEU A 1 321 ? -12.492 -17.921 16.045 1.00 81.94 321 LEU A O 1
ATOM 2545 N N . ASN A 1 322 ? -14.281 -17.432 17.306 1.00 72.69 322 ASN A N 1
ATOM 2546 C CA . ASN A 1 322 ? -13.884 -18.290 18.409 1.00 72.69 322 ASN A CA 1
ATOM 2547 C C . ASN A 1 322 ? -14.168 -19.751 18.025 1.00 72.69 322 ASN A C 1
ATOM 2549 O O . ASN A 1 322 ? -15.323 -20.166 17.921 1.00 72.69 322 ASN A O 1
ATOM 2553 N N . LYS A 1 323 ? -13.111 -20.530 17.776 1.00 60.41 323 LYS A N 1
ATOM 2554 C CA . LYS A 1 323 ? -13.217 -21.940 17.385 1.00 60.41 323 LYS A CA 1
ATOM 2555 C C . LYS A 1 323 ? -13.672 -22.777 18.582 1.00 60.41 323 LYS A C 1
ATOM 2557 O O . LYS A 1 323 ? -12.840 -23.236 19.357 1.00 60.41 323 LYS A O 1
ATOM 2562 N N . THR A 1 324 ? -14.974 -23.016 18.718 1.00 47.53 324 THR A N 1
ATOM 2563 C CA . THR A 1 324 ? -15.502 -23.988 19.694 1.00 47.53 324 THR A CA 1
ATOM 2564 C C . THR A 1 324 ? -15.813 -25.366 19.104 1.00 47.53 324 THR A C 1
ATOM 2566 O O . THR A 1 324 ? -16.104 -26.282 19.863 1.00 47.53 324 THR A O 1
ATOM 2569 N N . SER A 1 325 ? -15.681 -25.595 17.793 1.00 39.91 325 SER A N 1
ATOM 2570 C CA . SER A 1 325 ? -15.651 -26.957 17.232 1.00 39.91 325 SER A CA 1
ATOM 2571 C C . SER A 1 325 ? -15.059 -26.982 15.822 1.00 39.91 325 SER A C 1
ATOM 2573 O O . SER A 1 325 ? -15.133 -26.003 15.081 1.00 39.91 325 SER A O 1
ATOM 2575 N N . THR A 1 326 ? -14.452 -28.108 15.452 1.00 42.84 326 THR A N 1
ATOM 2576 C CA . THR A 1 326 ? -14.118 -28.462 14.068 1.00 42.84 326 THR A CA 1
ATOM 2577 C C . THR A 1 326 ? -15.404 -28.549 13.248 1.00 42.84 326 THR A C 1
ATOM 2579 O O . THR A 1 326 ? -16.014 -29.611 13.165 1.00 42.84 326 THR A O 1
ATOM 2582 N N . GLN A 1 327 ? -15.845 -27.434 12.667 1.00 43.62 327 GLN A N 1
ATOM 2583 C CA . GLN A 1 327 ? -16.921 -27.454 11.683 1.00 43.62 327 GLN A CA 1
ATOM 2584 C C . GLN A 1 327 ? -16.385 -28.105 10.405 1.00 43.62 327 GLN A C 1
ATOM 2586 O O . GLN A 1 327 ? -15.621 -27.497 9.658 1.00 43.62 327 GLN A O 1
ATOM 2591 N N . SER A 1 328 ? -16.742 -29.372 10.181 1.00 39.78 328 SER A N 1
ATOM 2592 C CA . SER A 1 328 ? -16.647 -29.980 8.858 1.00 39.78 328 SER A CA 1
ATOM 2593 C C . SER A 1 328 ? -17.766 -29.388 8.010 1.00 39.78 328 SER A C 1
ATOM 2595 O O . SER A 1 328 ? -18.940 -29.675 8.253 1.00 39.78 328 SER A O 1
ATOM 2597 N N . PHE A 1 329 ? -17.423 -28.549 7.041 1.00 44.25 329 PHE A N 1
ATOM 2598 C CA . PHE A 1 329 ? -18.388 -28.135 6.034 1.00 44.25 329 PHE A CA 1
ATOM 2599 C C . PHE A 1 329 ? -18.595 -29.310 5.068 1.00 44.25 329 PHE A C 1
ATOM 2601 O O . PHE A 1 329 ? -17.611 -29.782 4.493 1.00 44.25 329 PHE A O 1
ATOM 2608 N N . PRO A 1 330 ? -19.822 -29.839 4.911 1.00 35.91 330 PRO A N 1
ATOM 2609 C CA . PRO A 1 330 ? -20.097 -30.781 3.840 1.00 35.91 330 PRO A CA 1
ATOM 2610 C C . PRO A 1 330 ? -19.976 -30.032 2.509 1.00 35.91 330 PRO A C 1
ATOM 2612 O O . PRO A 1 330 ? -20.631 -29.012 2.295 1.00 35.91 330 PRO A O 1
ATOM 2615 N N . CYS A 1 331 ? -19.093 -30.518 1.641 1.00 34.34 331 CYS A N 1
ATOM 2616 C CA . CYS A 1 331 ? -18.941 -30.021 0.280 1.00 34.34 331 CYS A CA 1
ATOM 2617 C C . CYS A 1 331 ? -20.277 -30.360 -0.462 1.00 34.34 331 CYS A C 1
ATOM 2619 O O . CYS A 1 331 ? -20.761 -31.488 -0.335 1.00 34.34 331 CYS A O 1
ATOM 2621 N N . THR A 1 332 ? -20.945 -29.368 -1.084 1.00 37.56 332 THR A N 1
ATOM 2622 C CA . THR A 1 332 ? -22.247 -29.526 -1.794 1.00 37.56 332 THR A CA 1
ATOM 2623 C C . THR A 1 332 ? -22.071 -29.512 -3.295 1.00 37.56 332 THR A C 1
ATOM 2625 O O . THR A 1 332 ? -21.188 -28.756 -3.759 1.00 37.56 332 THR A O 1
#

Radius of gyration: 21.55 Å; Cα contacts (8 Å, |Δi|>4): 612; chains: 1; bounding box: 48×63×57 Å

Nearest PDB structures (foldseek):
  8ft6-assembly1_A  TM=7.908E-01  e=3.848E-08  Homo sapiens
  7n1o-assembly1_A  TM=7.689E-01  e=1.958E-08  Homo sapiens
  8zmn-assembly1_A  TM=7.214E-01  e=2.921E-07  Rattus norvegicus
  4okr-assembly2_B  TM=6.579E-01  e=4.928E-06  Toxoplasma gondii
  6u8j-assembly2_H  TM=2.429E-01  e=5.426E-01  Candidozyma auris

pLDDT: mean 84.78, std 15.89, range [34.34, 98.56]

Solvent-accessible surface area (backbone atoms only — not comparable to full-atom values): 18605 Å² total; per-residue (Å²): 135,84,84,71,88,82,79,68,74,52,70,80,77,68,49,68,66,94,84,63,60,45,71,32,36,29,43,36,38,33,35,32,26,50,71,43,56,57,89,30,49,52,58,42,54,48,56,42,47,62,69,43,50,51,26,83,89,43,17,35,37,30,34,25,32,17,45,81,57,50,67,77,38,66,80,37,38,45,62,66,66,60,68,67,66,44,65,71,64,60,67,70,50,76,69,32,66,29,65,41,60,37,44,55,50,51,47,53,50,52,40,52,47,36,46,68,40,36,74,52,40,20,46,46,56,20,39,34,38,39,36,33,44,37,67,84,65,73,76,52,73,68,44,47,52,52,33,47,53,48,52,55,52,31,54,74,58,44,64,68,58,42,58,34,35,49,25,20,34,79,54,78,87,52,43,86,75,33,94,46,75,86,38,56,36,50,18,72,83,47,44,45,86,64,27,53,64,39,40,50,51,50,41,52,54,53,32,66,52,42,23,34,43,41,45,8,26,20,35,50,82,48,55,67,73,71,75,59,40,70,69,89,85,85,78,52,98,77,20,54,50,47,33,34,34,54,35,74,62,43,70,60,92,83,77,63,72,31,74,52,74,50,68,50,90,71,75,47,48,35,34,39,33,41,32,65,53,91,80,54,103,79,54,86,81,59,82,45,74,48,76,36,69,47,42,71,50,74,43,82,43,72,52,83,87,45,91,46,69,92,69,27,66,35,45,24,38,40,42,27,63,55,83,85,66,91,79,78,76,81,89,129

Secondary structure (DSSP, 8-state):
-------PPPHHHHS--TT------EEEEEEE-TTS-HHHHHHHHHHHHHHHT--TTT-EEEEEETTT--EEEEEES-HHHHHT--HHHHHHSPP---HHHHHHHHHHHHHHHHHHHTTS-SEEPEEEEEEE--TT----HHHHHHHHHHHHHHHHHSTTEEEEEEEES--TTTGGGSSSGGGEEEESSS-HHHHHHHHHHHHHHHHTSPEEE--TT--TT----SPPPP------TT-EEEEEE-GGGT--SSSPPEEEEEE-SSS-EEEEEEESSPP-TT-S--SEEEEEESSEEEEEE--TT-SSGGGSPPEEEEEEE---S---PPP-

Organism: NCBI:txid1563983

Foldseek 3Di:
DDPDPPPPDPVVRVDDPLLPPLQAQEEEEEAEQLQDDCQLVLLLVLLLCVLNQQAPQGYWYWYAYQPAGHTLQHIDSDSVSSVPRDPVSSVVDDGGHQLLNVLVSVLVVQLVVLQVLAPPAQWHGQAEYEYEEEPPDDDDPVSVVSLLVSLVVCCVQVVRYAYAYEYEDDQPRCCSNGPHSLRYFYQDHSHNVSSNVSSVSVSVVSSLRAIERAQSLQGSVLDGDDGRHHDDDDADQSDKHKYKYALSNAEDPPPDWDKDKDFDPDQFKKKKFKDLDRDDSDDPPRVDIDIDGRGMDMDGDYQPPDPDRVSRGMMMMMMHGDDPDDDDDPDD